Protein AF-0000000078227235 (afdb_homodimer)

pLDDT: mean 86.74, std 13.89, range [37.78, 97.75]

Solvent-accessible surface area (backbone atoms only — not comparable to full-atom values): 11323 Å² total; per-residue (Å²): 119,55,82,64,37,62,76,46,61,90,51,22,82,43,44,40,32,39,36,38,40,46,39,94,94,34,48,44,78,45,73,46,63,74,57,82,83,41,58,71,61,53,43,49,52,44,47,50,49,34,62,77,66,62,53,52,69,87,56,79,48,72,40,64,48,63,75,55,59,73,66,50,87,56,98,69,66,84,53,77,40,74,42,72,43,72,74,59,57,62,59,68,76,102,72,64,80,64,35,60,77,44,60,93,52,22,83,43,42,40,32,38,36,38,39,50,46,94,93,44,53,46,76,47,74,45,61,74,57,83,83,42,56,70,61,54,42,50,52,45,48,50,49,33,62,76,66,62,54,53,71,87,57,80,46,70,40,64,47,62,74,56,59,74,66,49,85,56,99,68,66,83,53,77,38,75,42,72,45,72,75,59,55,62,59,67,77,100

Nearest PDB structures (foldseek):
  5ei3-assembly1_A  TM=8.455E-01  e=2.260E-05  Homo sapiens
  1l8b-assembly2_B  TM=8.541E-01  e=4.588E-05  Mus musculus
  3am7-assembly1_A  TM=8.268E-01  e=4.893E-05  Homo sapiens
  6ylt-assembly3_C  TM=8.338E-01  e=6.330E-05  Mus musculus
  6ylv-assembly2_B  TM=8.164E-01  e=5.565E-05  Mus musculus

Organism: Teladorsagia circumcincta (NCBI:txid45464)

Sequence (188 aa):
MAIIGEQFEDLGEYICGAVVNVRQKGDKVSLWTRDATRDDVNTRIGLVLKAKLDIPDSEPLRYEVHKDSSVRTSSMVKPRIMIPNKEAAVTAARMAIIGEQFEDLGEYICGAVVNVRQKGDKVSLWTRDATRDDVNTRIGLVLKAKLDIPDSEPLRYEVHKDSSVRTSSMVKPRIMIPNKEAAVTAAR

Structure (mmCIF, N/CA/C/O backbone):
data_AF-0000000078227235-model_v1
#
loop_
_entity.id
_entity.type
_entity.pdbx_description
1 polymer 'Eukaryotic initiation factor 4E'
#
loop_
_atom_site.group_PDB
_atom_site.id
_atom_site.type_symbol
_atom_site.label_atom_id
_atom_site.label_alt_id
_atom_site.label_comp_id
_atom_site.label_asym_id
_atom_site.label_entity_id
_atom_site.label_seq_id
_atom_site.pdbx_PDB_ins_code
_atom_site.Cartn_x
_atom_site.Cartn_y
_atom_site.Cartn_z
_atom_site.occupancy
_atom_site.B_iso_or_equiv
_atom_site.auth_seq_id
_atom_site.auth_comp_id
_atom_site.auth_asym_id
_atom_site.auth_atom_id
_atom_site.pdbx_PDB_model_num
ATOM 1 N N . MET A 1 1 ? -6.805 -8.32 11.359 1 39.97 1 MET A N 1
ATOM 2 C CA . MET A 1 1 ? -7.371 -7.398 10.383 1 39.97 1 MET A CA 1
ATOM 3 C C . MET A 1 1 ? -6.312 -6.426 9.875 1 39.97 1 MET A C 1
ATOM 5 O O . MET A 1 1 ? -6.023 -6.379 8.68 1 39.97 1 MET A O 1
ATOM 9 N N . ALA A 1 2 ? -6.434 -4.957 10.547 1 55.53 2 ALA A N 1
ATOM 10 C CA . ALA A 1 2 ? -6.129 -3.662 9.945 1 55.53 2 ALA A CA 1
ATOM 11 C C . ALA A 1 2 ? -4.629 -3.398 9.938 1 55.53 2 ALA A C 1
ATOM 13 O O . ALA A 1 2 ? -4.055 -3.012 10.961 1 55.53 2 ALA A O 1
ATOM 14 N N . ILE A 1 3 ? -3.945 -4.082 8.984 1 65.94 3 ILE A N 1
ATOM 15 C CA . ILE A 1 3 ? -2.492 -3.961 8.93 1 65.94 3 ILE A CA 1
ATOM 16 C C . ILE A 1 3 ? -2.088 -2.5 9.102 1 65.94 3 ILE A C 1
ATOM 18 O O . ILE A 1 3 ? -1.283 -2.172 9.977 1 65.94 3 ILE A O 1
ATOM 22 N N . ILE A 1 4 ? -2.785 -1.608 8.602 1 79.94 4 ILE A N 1
ATOM 23 C CA . ILE A 1 4 ? -2.318 -0.226 8.602 1 79.94 4 ILE A CA 1
ATOM 24 C C . ILE A 1 4 ? -3.172 0.607 9.555 1 79.94 4 ILE A C 1
ATOM 26 O O . ILE A 1 4 ? -2.643 1.352 10.383 1 79.94 4 ILE A O 1
ATOM 30 N N . GLY A 1 5 ? -4.516 0.438 9.617 1 80.25 5 GLY A N 1
ATOM 31 C CA . GLY A 1 5 ? -5.418 1.274 10.398 1 80.25 5 GLY A CA 1
ATOM 32 C C . GLY A 1 5 ? -5.18 1.185 11.891 1 80.25 5 GLY A C 1
ATOM 33 O O . GLY A 1 5 ? -5.309 2.18 12.609 1 80.25 5 GLY A O 1
ATOM 34 N N . GLU A 1 6 ? -4.773 0.072 12.344 1 82.25 6 GLU A N 1
ATOM 35 C CA . GLU A 1 6 ? -4.574 -0.164 13.773 1 82.25 6 GLU A CA 1
ATOM 36 C C . GLU A 1 6 ? -3.383 0.629 14.305 1 82.25 6 GLU A C 1
ATOM 38 O O . GLU A 1 6 ? -3.312 0.935 15.492 1 82.25 6 GLU A O 1
ATOM 43 N N . GLN A 1 7 ? -2.559 0.961 13.477 1 83.75 7 GLN A N 1
ATOM 44 C CA . GLN A 1 7 ? -1.374 1.716 13.875 1 83.75 7 GLN A CA 1
ATOM 45 C C . GLN A 1 7 ? -1.722 3.174 14.164 1 83.75 7 GLN A C 1
ATOM 47 O O . GLN A 1 7 ? -0.915 3.906 14.734 1 83.75 7 GLN A O 1
ATOM 52 N N . PHE A 1 8 ? -2.934 3.617 13.883 1 91.81 8 PHE A N 1
ATOM 53 C CA . PHE A 1 8 ? -3.277 5.031 13.984 1 91.81 8 PHE A CA 1
ATOM 54 C C . PHE A 1 8 ? -4.367 5.246 15.031 1 91.81 8 PHE A C 1
ATOM 56 O O . PHE A 1 8 ? -4.984 6.312 15.078 1 91.81 8 PHE A O 1
ATOM 63 N N . GLU A 1 9 ? -4.582 4.273 15.781 1 88.06 9 GLU A N 1
ATOM 64 C CA . GLU A 1 9 ? -5.52 4.348 16.891 1 88.06 9 GLU A CA 1
ATOM 65 C C . GLU A 1 9 ? -6.871 4.895 16.438 1 88.06 9 GLU A C 1
ATOM 67 O O . GLU A 1 9 ? -7.512 4.324 15.555 1 88.06 9 GLU A O 1
ATOM 72 N N . ASP A 1 10 ? -7.301 6.094 17.016 1 92.06 10 ASP A N 1
ATOM 73 C CA . ASP A 1 10 ? -8.617 6.656 16.734 1 92.06 10 ASP A CA 1
ATOM 74 C C . ASP A 1 10 ? -8.648 7.32 15.352 1 92.06 10 ASP A C 1
ATOM 76 O O . ASP A 1 10 ? -9.711 7.668 14.844 1 92.06 10 ASP A O 1
ATOM 80 N N . LEU A 1 11 ? -7.512 7.363 14.766 1 94.69 11 LEU A N 1
ATOM 81 C CA . LEU A 1 11 ? -7.426 8.016 13.461 1 94.69 11 LEU A CA 1
ATOM 82 C C . LEU A 1 11 ? -7.582 7 12.336 1 94.69 11 LEU A C 1
ATOM 84 O O . LEU A 1 11 ? -7.68 7.375 11.164 1 94.69 11 LEU A O 1
ATOM 88 N N . GLY A 1 12 ? -7.641 5.777 12.727 1 93.12 12 GLY A N 1
ATOM 89 C CA . GLY A 1 12 ? -7.691 4.703 11.742 1 93.12 12 GLY A CA 1
ATOM 90 C C . GLY A 1 12 ? -8.898 4.793 10.828 1 93.12 12 GLY A C 1
ATOM 91 O O . GLY A 1 12 ? -8.844 4.363 9.672 1 93.12 12 GLY A O 1
ATOM 92 N N . GLU A 1 13 ? -9.953 5.371 11.312 1 92.75 13 GLU A N 1
ATOM 93 C CA . GLU A 1 13 ? -11.188 5.453 10.539 1 92.75 13 GLU A CA 1
ATOM 94 C C . GLU A 1 13 ? -11.047 6.434 9.375 1 92.75 13 GLU A C 1
ATOM 96 O O . GLU A 1 13 ? -11.852 6.406 8.438 1 92.75 13 GLU A O 1
ATOM 101 N N . TYR A 1 14 ? -10.047 7.285 9.43 1 95.88 14 TYR A N 1
ATOM 102 C CA . TYR A 1 14 ? -9.859 8.297 8.391 1 95.88 14 TYR A CA 1
ATOM 103 C C . TYR A 1 14 ? -8.898 7.805 7.32 1 95.88 14 TYR A C 1
ATOM 105 O O . TYR A 1 14 ? -8.703 8.469 6.301 1 95.88 14 TYR A O 1
ATOM 113 N N . ILE A 1 15 ? -8.352 6.664 7.516 1 95.62 15 ILE A N 1
ATOM 114 C CA . ILE A 1 15 ? -7.375 6.137 6.57 1 95.62 15 ILE A CA 1
ATOM 115 C C . ILE A 1 15 ? -8.078 5.266 5.535 1 95.62 15 ILE A C 1
ATOM 117 O O . ILE A 1 15 ? -8.867 4.383 5.887 1 95.62 15 ILE A O 1
ATOM 121 N N . CYS A 1 16 ? -7.824 5.551 4.297 1 96.06 16 CYS A N 1
ATOM 122 C CA . CYS A 1 16 ? -8.438 4.793 3.211 1 96.06 16 CYS A CA 1
ATOM 123 C C . CYS A 1 16 ? -7.484 3.729 2.682 1 96.06 16 CYS A C 1
ATOM 125 O O . CYS A 1 16 ? -7.926 2.695 2.174 1 96.06 16 CYS A O 1
ATOM 127 N N . GLY A 1 17 ? -6.156 4.062 2.709 1 95.56 17 GLY A N 1
ATOM 128 C CA . GLY A 1 17 ? -5.199 3.09 2.205 1 95.56 17 GLY A CA 1
ATOM 129 C C . GLY A 1 17 ? -3.768 3.594 2.232 1 95.56 17 GLY A C 1
ATOM 130 O O . GLY A 1 17 ? -3.502 4.695 2.713 1 95.56 17 GLY A O 1
ATOM 131 N N . ALA A 1 18 ? -2.869 2.707 1.8 1 94.31 18 ALA A N 1
ATOM 132 C CA . ALA A 1 18 ? -1.445 3.012 1.687 1 94.31 18 ALA A CA 1
ATOM 133 C C . ALA A 1 18 ? -0.825 2.301 0.488 1 94.31 18 ALA A C 1
ATOM 135 O O . ALA A 1 18 ? -1.311 1.249 0.064 1 94.31 18 ALA A O 1
ATOM 136 N N . VAL A 1 19 ? 0.108 2.902 -0.046 1 94.56 19 VAL A N 1
ATOM 137 C CA . VAL A 1 19 ? 0.897 2.311 -1.121 1 94.56 19 VAL A CA 1
ATOM 138 C C . VAL A 1 19 ? 2.381 2.365 -0.764 1 94.56 19 VAL A C 1
ATOM 140 O O . VAL A 1 19 ? 2.861 3.369 -0.234 1 94.56 19 VAL A O 1
ATOM 143 N N . VAL A 1 20 ? 3.018 1.235 -0.979 1 93.31 20 VAL A N 1
ATOM 144 C CA . VAL A 1 20 ? 4.473 1.178 -0.879 1 93.31 20 VAL A CA 1
ATOM 145 C C . VAL A 1 20 ? 5.07 0.849 -2.244 1 93.31 20 VAL A C 1
ATOM 147 O O . VAL A 1 20 ? 4.727 -0.167 -2.852 1 93.31 20 VAL A O 1
ATOM 150 N N . ASN A 1 21 ? 5.805 1.705 -2.795 1 93.12 21 ASN A N 1
ATOM 151 C CA . ASN A 1 21 ? 6.594 1.452 -3.994 1 93.12 21 ASN A CA 1
ATOM 152 C C . ASN A 1 21 ? 8.023 1.035 -3.646 1 93.12 21 ASN A C 1
ATOM 154 O O . ASN A 1 21 ? 8.766 1.8 -3.027 1 93.12 21 ASN A O 1
ATOM 158 N N . VAL A 1 22 ? 8.352 -0.157 -4.02 1 91.44 22 VAL A N 1
ATOM 159 C CA . VAL A 1 22 ? 9.664 -0.701 -3.711 1 91.44 22 VAL A CA 1
ATOM 160 C C . VAL A 1 22 ? 10.688 -0.182 -4.719 1 91.44 22 VAL A C 1
ATOM 162 O O . VAL A 1 22 ? 10.484 -0.286 -5.934 1 91.44 22 VAL A O 1
ATOM 165 N N . ARG A 1 23 ? 11.711 0.419 -4.18 1 87.38 23 ARG A N 1
ATOM 166 C CA . ARG A 1 23 ? 12.75 0.989 -5.031 1 87.38 23 ARG A CA 1
ATOM 167 C C . ARG A 1 23 ? 14.141 0.624 -4.52 1 87.38 23 ARG A C 1
ATOM 169 O O . ARG A 1 23 ? 14.305 0.284 -3.346 1 87.38 23 ARG A O 1
ATOM 176 N N . GLN A 1 24 ? 15.047 0.633 -5.414 1 81.88 24 GLN A N 1
ATOM 177 C CA . GLN A 1 24 ? 16.422 0.29 -5.082 1 81.88 24 GLN A CA 1
ATOM 178 C C . GLN A 1 24 ? 17 1.243 -4.031 1 81.88 24 GLN A C 1
ATOM 180 O O . GLN A 1 24 ? 17.641 0.81 -3.082 1 81.88 24 GLN A O 1
ATOM 185 N N . LYS A 1 25 ? 16.656 2.506 -4.109 1 82.81 25 LYS A N 1
ATOM 186 C CA . LYS A 1 25 ? 17.219 3.529 -3.236 1 82.81 25 LYS A CA 1
ATOM 187 C C . LYS A 1 25 ? 16.391 3.688 -1.964 1 82.81 25 LYS A C 1
ATOM 189 O O . LYS A 1 25 ? 16.734 4.488 -1.092 1 82.81 25 LYS A O 1
ATOM 194 N N . GLY A 1 26 ? 15.312 2.865 -1.775 1 84.31 26 GLY A N 1
ATOM 195 C CA . GLY A 1 26 ? 14.422 2.975 -0.633 1 84.31 26 GLY A CA 1
ATOM 196 C C . GLY A 1 26 ? 12.953 3.008 -1.022 1 84.31 26 GLY A C 1
ATOM 197 O O . GLY A 1 26 ? 12.594 3.596 -2.045 1 84.31 26 GLY A O 1
ATOM 198 N N . ASP A 1 27 ? 12.188 2.523 -0.172 1 86.81 27 ASP A N 1
ATOM 199 C CA . ASP A 1 27 ? 10.758 2.432 -0.455 1 86.81 27 ASP A CA 1
ATOM 200 C C . ASP A 1 27 ? 10.086 3.799 -0.342 1 86.81 27 ASP A C 1
ATOM 202 O O . ASP A 1 27 ? 10.461 4.609 0.506 1 86.81 27 ASP A O 1
ATOM 206 N N . LYS A 1 28 ? 9.234 4.07 -1.258 1 90.69 28 LYS A N 1
ATOM 207 C CA . LYS A 1 28 ? 8.328 5.207 -1.139 1 90.69 28 LYS A CA 1
ATOM 208 C C . LYS A 1 28 ? 6.992 4.781 -0.534 1 90.69 28 LYS A C 1
ATOM 210 O O . LYS A 1 28 ? 6.371 3.824 -1.001 1 90.69 28 LYS A O 1
ATOM 215 N N . VAL A 1 29 ? 6.617 5.539 0.528 1 92.31 29 VAL A N 1
ATOM 216 C CA . VAL A 1 29 ? 5.367 5.211 1.204 1 92.31 29 VAL A CA 1
ATOM 217 C C . VAL A 1 29 ? 4.375 6.359 1.048 1 92.31 29 VAL A C 1
ATOM 219 O O . VAL A 1 29 ? 4.738 7.527 1.216 1 92.31 29 VAL A O 1
ATOM 222 N N . SER A 1 30 ? 3.182 6.023 0.634 1 94 30 SER A N 1
ATOM 223 C CA . SER A 1 30 ? 2.09 6.992 0.566 1 94 30 SER A CA 1
ATOM 224 C C . SER A 1 30 ? 0.85 6.48 1.29 1 94 30 SER A C 1
ATOM 226 O O . SER A 1 30 ? 0.519 5.293 1.203 1 94 30 SER A O 1
ATOM 228 N N . LEU A 1 31 ? 0.279 7.395 2 1 95.19 31 LEU A N 1
ATOM 229 C CA . LEU A 1 31 ? -0.989 7.141 2.676 1 95.19 31 LEU A CA 1
ATOM 230 C C . LEU A 1 31 ? -2.053 8.133 2.229 1 95.19 31 LEU A C 1
ATOM 232 O O . LEU A 1 31 ? -1.767 9.32 2.057 1 95.19 31 LEU A O 1
ATOM 236 N N . TRP A 1 32 ? -3.293 7.637 1.97 1 96.62 32 TRP A N 1
ATOM 237 C CA . TRP A 1 32 ? -4.336 8.586 1.59 1 96.62 32 TRP A CA 1
ATOM 238 C C . TRP A 1 32 ? -5.512 8.516 2.559 1 96.62 32 TRP A C 1
ATOM 240 O O . TRP A 1 32 ? -5.797 7.457 3.127 1 96.62 32 TRP A O 1
ATOM 250 N N . THR A 1 33 ? -6.062 9.602 2.787 1 97.06 33 THR A N 1
ATOM 251 C CA . THR A 1 33 ? -7.094 9.766 3.807 1 97.06 33 THR A CA 1
ATOM 252 C C . THR A 1 33 ? -8.445 10.07 3.166 1 97.06 33 THR A C 1
ATOM 254 O O . THR A 1 33 ? -8.516 10.383 1.976 1 97.06 33 THR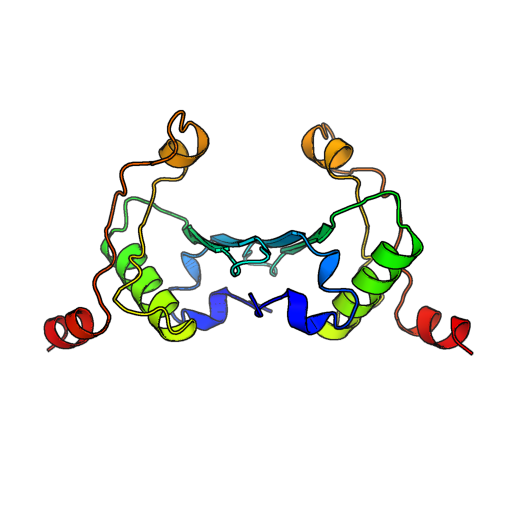 A O 1
ATOM 257 N N . ARG A 1 34 ? -9.445 10.07 3.947 1 96.12 34 ARG A N 1
ATOM 258 C CA . ARG A 1 34 ? -10.836 10.117 3.494 1 96.12 34 ARG A CA 1
ATOM 259 C C . ARG A 1 34 ? -11.234 11.539 3.127 1 96.12 34 ARG A C 1
ATOM 261 O O . ARG A 1 34 ? -12.047 11.742 2.217 1 96.12 34 ARG A O 1
ATOM 268 N N . ASP A 1 35 ? -10.695 12.531 3.861 1 97 35 ASP A N 1
ATOM 269 C CA . ASP A 1 35 ? -11.141 13.914 3.734 1 97 35 ASP A CA 1
ATOM 270 C C . ASP A 1 35 ? -9.961 14.875 3.791 1 97 35 ASP A C 1
ATOM 272 O O . ASP A 1 35 ? -9.383 15.102 4.855 1 97 35 ASP A O 1
ATOM 276 N N . ALA A 1 36 ? -9.734 15.508 2.699 1 97.12 36 ALA A N 1
ATOM 277 C CA . ALA A 1 36 ? -8.57 16.375 2.582 1 97.12 36 ALA A CA 1
ATOM 278 C C . ALA A 1 36 ? -8.773 17.672 3.363 1 97.12 36 ALA A C 1
ATOM 280 O O . ALA A 1 36 ? -7.809 18.391 3.639 1 97.12 36 ALA A O 1
ATOM 281 N N . THR A 1 37 ? -9.938 18 3.678 1 96.88 37 THR A N 1
ATOM 282 C CA . THR A 1 37 ? -10.219 19.281 4.32 1 96.88 37 THR A CA 1
ATOM 283 C C . THR A 1 37 ? -10.023 19.188 5.832 1 96.88 37 THR A C 1
ATOM 285 O O . THR A 1 37 ? -10.094 20.188 6.539 1 96.88 37 THR A O 1
ATOM 288 N N . ARG A 1 38 ? -9.805 18 6.375 1 97.5 38 ARG A N 1
ATOM 289 C CA . ARG A 1 38 ? -9.578 17.812 7.805 1 97.5 38 ARG A CA 1
ATOM 290 C C . ARG A 1 38 ? -8.109 17.984 8.156 1 97.5 38 ARG A C 1
ATOM 292 O O . ARG A 1 38 ? -7.441 17.016 8.531 1 97.5 38 ARG A O 1
ATOM 299 N N . ASP A 1 39 ? -7.629 19.203 8.25 1 97.31 39 ASP A N 1
ATOM 300 C CA . ASP A 1 39 ? -6.215 19.5 8.438 1 97.31 39 ASP A CA 1
ATOM 301 C C . ASP A 1 39 ? -5.703 18.953 9.766 1 97.31 39 ASP A C 1
ATOM 303 O O . ASP A 1 39 ? -4.57 18.469 9.852 1 97.31 39 ASP A O 1
ATOM 307 N N . ASP A 1 40 ? -6.492 19.078 10.766 1 96.75 40 ASP A N 1
ATOM 308 C CA . ASP A 1 40 ? -6.086 18.594 12.078 1 96.75 40 ASP A CA 1
ATOM 309 C C . ASP A 1 40 ? -5.848 17.078 12.055 1 96.75 40 ASP A C 1
ATOM 311 O O . ASP A 1 40 ? -4.816 16.609 12.539 1 96.75 40 ASP A O 1
ATOM 315 N N . VAL A 1 41 ? -6.82 16.328 11.422 1 97.38 41 VAL A N 1
ATOM 316 C CA . VAL A 1 41 ? -6.75 14.875 11.336 1 97.38 41 VAL A CA 1
ATOM 317 C C . VAL A 1 41 ? -5.562 14.469 10.469 1 97.38 41 VAL A C 1
ATOM 319 O O . VAL A 1 41 ? -4.75 13.633 10.875 1 97.38 41 VAL A O 1
ATOM 322 N N . ASN A 1 42 ? -5.41 15.109 9.359 1 97.75 42 ASN A N 1
ATOM 323 C CA . ASN A 1 42 ? -4.363 14.75 8.406 1 97.75 42 ASN A CA 1
ATOM 324 C C . ASN A 1 42 ? -2.975 15.062 8.969 1 97.75 42 ASN A C 1
ATOM 326 O O . ASN A 1 42 ? -2.025 14.312 8.734 1 97.75 42 ASN A O 1
ATOM 330 N N . THR A 1 43 ? -2.844 16.141 9.688 1 97 43 THR A N 1
ATOM 331 C CA . THR A 1 43 ? -1.573 16.484 10.32 1 97 43 THR A CA 1
ATOM 332 C C . THR A 1 43 ? -1.191 15.422 11.359 1 97 43 THR A C 1
ATOM 334 O O . THR A 1 43 ? -0.05 14.961 11.383 1 97 43 THR A O 1
ATOM 337 N N . ARG A 1 44 ? -2.145 15.023 12.156 1 96.12 44 ARG A N 1
ATOM 338 C CA . ARG A 1 44 ? -1.878 14.031 13.195 1 96.12 44 ARG A CA 1
ATOM 339 C C . ARG A 1 44 ? -1.51 12.688 12.578 1 96.12 44 ARG A C 1
ATOM 341 O O . ARG A 1 44 ? -0.594 12.008 13.055 1 96.12 44 ARG A O 1
ATOM 348 N N . ILE A 1 45 ? -2.201 12.297 11.562 1 96.19 45 ILE A N 1
ATOM 349 C CA . ILE A 1 45 ? -1.891 11.055 10.867 1 96.19 45 ILE A CA 1
ATOM 350 C C . ILE A 1 45 ? -0.461 11.109 10.328 1 96.19 45 ILE A C 1
ATOM 352 O O . ILE A 1 45 ? 0.29 10.133 10.453 1 96.19 45 ILE A O 1
ATOM 356 N N . GLY A 1 46 ? -0.112 12.242 9.766 1 95.62 46 GLY A N 1
ATOM 357 C CA . GLY A 1 46 ? 1.249 12.422 9.281 1 95.62 46 GLY A CA 1
ATOM 358 C C . GLY A 1 46 ? 2.291 12.281 10.375 1 95.62 46 GLY A C 1
ATOM 359 O O . GLY A 1 46 ? 3.35 11.688 10.156 1 95.62 46 GLY A O 1
ATOM 360 N N . LEU A 1 47 ? 2.002 12.836 11.492 1 93.88 47 LEU A N 1
ATOM 361 C CA . LEU A 1 47 ? 2.928 12.766 12.617 1 93.88 47 LEU A CA 1
ATOM 362 C C . LEU A 1 47 ? 3.09 11.328 13.102 1 93.88 47 LEU A C 1
ATOM 364 O O . LEU A 1 47 ? 4.199 10.898 13.422 1 93.88 47 LEU A O 1
ATOM 368 N N . VAL A 1 48 ? 1.971 10.609 13.18 1 93.31 48 VAL A N 1
ATOM 369 C CA . VAL A 1 48 ? 2.029 9.203 13.57 1 93.31 48 VAL A CA 1
ATOM 370 C C . VAL A 1 48 ? 2.865 8.43 12.555 1 93.31 48 VAL A C 1
ATOM 372 O O . VAL A 1 48 ? 3.693 7.594 12.938 1 93.31 48 VAL A O 1
ATOM 375 N N . LEU A 1 49 ? 2.637 8.727 11.32 1 92.81 49 LEU A N 1
ATOM 376 C CA . LEU A 1 49 ? 3.373 8.055 10.25 1 92.81 49 LEU A CA 1
ATOM 377 C C . LEU A 1 49 ? 4.871 8.312 10.383 1 92.81 49 LEU A C 1
ATOM 379 O O . LEU A 1 49 ? 5.676 7.379 10.305 1 92.81 49 LEU A O 1
ATOM 383 N N . LYS A 1 50 ? 5.203 9.5 10.602 1 91.62 50 LYS A N 1
ATOM 384 C CA . LYS A 1 50 ? 6.605 9.859 10.781 1 91.62 50 LYS A CA 1
ATOM 385 C C . LYS A 1 50 ? 7.223 9.094 11.945 1 91.62 50 LYS A C 1
ATOM 387 O O . LYS A 1 50 ? 8.344 8.586 11.844 1 91.62 50 LYS A O 1
ATOM 392 N N . ALA A 1 51 ? 6.516 9.031 12.977 1 89.94 51 ALA A N 1
ATOM 393 C CA . ALA A 1 51 ? 7.008 8.367 14.18 1 89.94 51 ALA A CA 1
ATOM 394 C C . ALA A 1 51 ? 7.172 6.867 13.945 1 89.94 51 ALA A C 1
ATOM 396 O O . ALA A 1 51 ? 8.188 6.281 14.32 1 89.94 51 ALA A O 1
ATOM 397 N N . LYS A 1 52 ? 6.199 6.277 13.32 1 87.56 52 LYS A N 1
ATOM 398 C CA . LYS A 1 52 ? 6.191 4.828 13.141 1 87.56 52 LYS A CA 1
ATOM 399 C C . LYS A 1 52 ? 7.277 4.391 12.164 1 87.56 52 LYS A C 1
ATOM 401 O O . LYS A 1 52 ? 7.859 3.314 12.312 1 87.56 52 LYS A O 1
ATOM 406 N N . LEU A 1 53 ? 7.527 5.219 11.203 1 87.94 53 LEU A N 1
ATOM 407 C CA . LEU A 1 53 ? 8.484 4.832 10.172 1 87.94 53 LEU A CA 1
ATOM 408 C C . LEU A 1 53 ? 9.852 5.453 10.438 1 87.94 53 LEU A C 1
ATOM 410 O O . LEU A 1 53 ? 10.789 5.27 9.656 1 87.94 53 LEU A O 1
ATOM 414 N N . ASP A 1 54 ? 9.9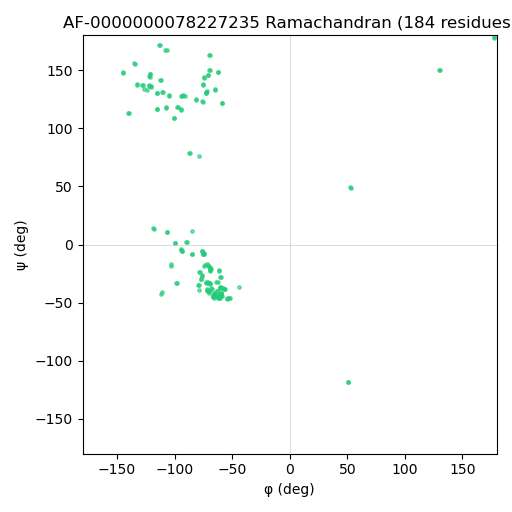06 6.141 11.492 1 88.81 54 ASP A N 1
ATOM 415 C CA . ASP A 1 54 ? 11.148 6.781 11.906 1 88.81 54 ASP A CA 1
ATOM 416 C C . ASP A 1 54 ? 11.734 7.629 10.781 1 88.81 54 ASP A C 1
ATOM 418 O O . ASP A 1 54 ? 12.914 7.5 10.445 1 88.81 54 ASP A O 1
ATOM 422 N N . ILE A 1 55 ? 10.891 8.383 10.258 1 87.31 55 ILE A N 1
ATOM 423 C CA . ILE A 1 55 ? 11.312 9.289 9.195 1 87.31 55 ILE A CA 1
ATOM 424 C C . ILE A 1 55 ? 12.078 10.461 9.789 1 87.31 55 ILE A C 1
ATOM 426 O O . ILE A 1 55 ? 11.555 11.188 10.641 1 87.31 55 ILE A O 1
ATOM 430 N N . PRO A 1 56 ? 13.25 10.578 9.305 1 88.38 56 PRO A N 1
ATOM 431 C CA . PRO A 1 56 ? 14.039 11.688 9.844 1 88.38 56 PRO A CA 1
ATOM 432 C C . PRO A 1 56 ? 13.406 13.055 9.562 1 88.38 56 PRO A C 1
ATOM 434 O O . PRO A 1 56 ? 12.734 13.227 8.539 1 88.38 56 PRO A O 1
ATOM 437 N N . ASP A 1 57 ? 13.633 13.992 10.484 1 86.75 57 ASP A N 1
ATOM 438 C CA . ASP A 1 57 ? 13.078 15.336 10.344 1 86.75 57 ASP A CA 1
ATOM 439 C C . ASP A 1 57 ? 13.602 16.016 9.078 1 86.75 57 ASP A C 1
ATOM 441 O O . ASP A 1 57 ? 12.992 16.969 8.586 1 86.75 57 ASP A O 1
ATOM 445 N N . SER A 1 58 ? 14.703 15.594 8.57 1 89.12 58 SER A N 1
ATOM 446 C CA . SER A 1 58 ? 15.273 16.156 7.355 1 89.12 58 SER A CA 1
ATOM 447 C C . SER A 1 58 ? 14.445 15.789 6.129 1 89.12 58 SER A C 1
ATOM 449 O O . SER A 1 58 ? 14.562 16.422 5.082 1 89.12 58 SER A O 1
ATOM 451 N N . GLU A 1 59 ? 13.648 14.766 6.266 1 87.81 59 GLU A N 1
ATOM 452 C CA . GLU A 1 59 ? 12.766 14.359 5.18 1 87.81 59 GLU A CA 1
ATOM 453 C C . GLU A 1 59 ? 11.344 14.852 5.406 1 87.81 59 GLU A C 1
ATOM 455 O O . GLU A 1 59 ? 10.656 14.383 6.324 1 87.81 59 GLU A O 1
ATOM 460 N N . PRO A 1 60 ? 10.984 15.797 4.621 1 89.81 60 PRO A N 1
ATOM 461 C CA . PRO A 1 60 ? 9.633 16.328 4.824 1 89.81 60 PRO A CA 1
ATOM 462 C C . PRO A 1 60 ? 8.547 15.344 4.387 1 89.81 60 PRO A C 1
ATOM 464 O O . PRO A 1 60 ? 8.75 14.57 3.447 1 89.81 60 PRO A O 1
ATOM 467 N N . LEU A 1 61 ? 7.531 15.453 5.152 1 94.5 61 LEU A N 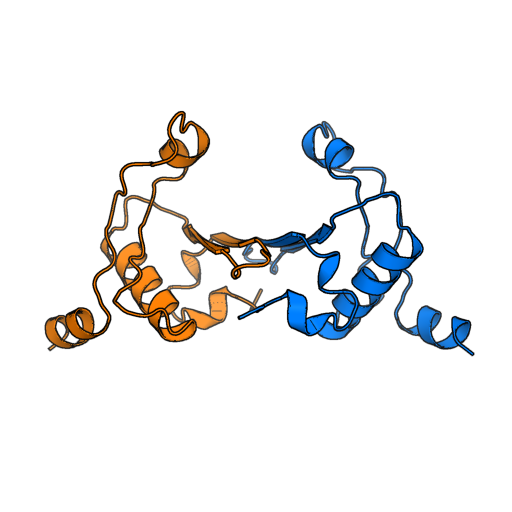1
ATOM 468 C CA . LEU A 1 61 ? 6.297 14.766 4.773 1 94.5 61 LEU A CA 1
ATOM 469 C C . LEU A 1 61 ? 5.227 15.773 4.359 1 94.5 61 LEU A C 1
ATOM 471 O O . LEU A 1 61 ? 5.012 16.781 5.043 1 94.5 61 LEU A O 1
ATOM 475 N N . ARG A 1 62 ? 4.664 15.445 3.232 1 95.31 62 ARG A N 1
ATOM 476 C CA . ARG A 1 62 ? 3.689 16.359 2.662 1 95.31 62 ARG A CA 1
ATOM 477 C C . ARG A 1 62 ? 2.336 15.688 2.48 1 95.31 62 ARG A C 1
ATOM 479 O O . ARG A 1 62 ? 2.27 14.484 2.227 1 95.31 62 ARG A O 1
ATOM 486 N N . TYR A 1 63 ? 1.338 16.516 2.648 1 96.88 63 TYR A N 1
ATOM 487 C CA . TYR A 1 63 ? -0.023 16.094 2.35 1 96.88 63 TYR A CA 1
ATOM 488 C C . TYR A 1 63 ? -0.542 16.75 1.083 1 96.88 63 TYR A C 1
ATOM 490 O O . TYR A 1 63 ? -0.584 17.984 0.995 1 96.88 63 TYR A O 1
ATOM 498 N N . GLU A 1 64 ? -0.84 15.867 0.13 1 96.88 64 GLU A N 1
ATOM 499 C CA . GLU A 1 64 ? -1.358 16.344 -1.149 1 96.88 64 GLU A CA 1
ATOM 500 C C . GLU A 1 64 ? -2.809 15.914 -1.351 1 96.88 64 GLU A C 1
ATOM 502 O O . GLU A 1 64 ? -3.195 14.812 -0.961 1 96.88 64 GLU A O 1
ATOM 507 N N . VAL A 1 65 ? -3.586 16.875 -1.95 1 95.56 65 VAL A N 1
ATOM 508 C CA . VAL A 1 65 ? -4.953 16.516 -2.314 1 95.56 65 VAL A CA 1
ATOM 509 C C . VAL A 1 65 ? -4.934 15.578 -3.52 1 95.56 65 VAL A C 1
ATOM 511 O O . VAL A 1 65 ? -4.27 15.852 -4.52 1 95.56 65 VAL A O 1
ATOM 514 N N . HIS A 1 66 ? -5.676 14.5 -3.357 1 92.12 66 HIS A N 1
ATOM 515 C CA . HIS A 1 66 ? -5.641 13.445 -4.367 1 92.12 66 HIS A CA 1
ATOM 516 C C . HIS A 1 66 ? -5.945 14 -5.754 1 92.12 66 HIS A C 1
ATOM 518 O O . HIS A 1 66 ? -5.254 13.664 -6.723 1 92.12 66 HIS A O 1
ATOM 524 N N . LYS A 1 67 ? -6.945 14.789 -5.836 1 91.06 67 LYS A N 1
ATOM 525 C CA . LYS A 1 67 ? -7.328 15.359 -7.125 1 91.06 67 LYS A CA 1
ATOM 526 C C . LYS A 1 67 ? -6.164 16.125 -7.75 1 91.06 67 LYS A C 1
ATOM 528 O O . LYS A 1 67 ? -5.965 16.078 -8.969 1 91.06 67 LYS A O 1
ATOM 533 N N . ASP A 1 68 ? -5.43 16.797 -6.973 1 91.25 68 ASP A N 1
ATOM 534 C CA . ASP A 1 68 ? -4.293 17.578 -7.461 1 91.25 68 ASP A CA 1
ATOM 535 C C . ASP A 1 68 ? -3.148 16.656 -7.895 1 91.25 68 ASP A C 1
ATOM 537 O O . ASP A 1 68 ? -2.494 16.906 -8.906 1 91.25 68 ASP A O 1
ATOM 541 N N . SER A 1 69 ? -2.932 15.57 -7.129 1 90.25 69 SER A N 1
ATOM 542 C CA . SER A 1 69 ? -1.829 14.648 -7.395 1 90.25 69 SER A CA 1
ATOM 543 C C . SER A 1 69 ? -2.1 13.805 -8.633 1 90.25 69 SER A C 1
ATOM 545 O O . SER A 1 69 ? -1.179 13.492 -9.391 1 90.25 69 SER A O 1
ATOM 547 N N . SER A 1 70 ? -3.332 13.523 -8.828 1 87.94 70 SER A N 1
ATOM 548 C CA . SER A 1 70 ? -3.68 12.625 -9.922 1 87.94 70 SER A CA 1
ATOM 549 C C . SER A 1 70 ? -3.641 13.344 -11.266 1 87.94 70 SER A C 1
ATOM 551 O O . SER A 1 70 ? -3.52 12.703 -12.32 1 87.94 70 SER A O 1
ATOM 553 N N . VAL A 1 71 ? -3.787 14.602 -11.32 1 88.06 71 VAL A N 1
ATOM 554 C CA . VAL A 1 71 ? -3.84 15.344 -12.57 1 88.06 71 VAL A CA 1
ATOM 555 C C . VAL A 1 71 ? -2.541 16.125 -12.766 1 88.06 71 VAL A C 1
ATOM 557 O O . VAL A 1 71 ? -2.443 16.969 -13.656 1 88.06 71 VAL A O 1
ATOM 560 N N . ARG A 1 72 ? -1.674 15.758 -11.906 1 84.19 72 ARG A N 1
ATOM 561 C CA . ARG A 1 72 ? -0.454 16.562 -11.898 1 84.19 72 ARG A CA 1
ATOM 562 C C . ARG A 1 72 ? 0.311 16.406 -13.211 1 84.19 72 ARG A C 1
ATOM 564 O O . ARG A 1 72 ? 0.349 15.312 -13.789 1 84.19 72 ARG A O 1
ATOM 571 N N . THR A 1 73 ? 0.696 17.516 -13.695 1 84.88 73 THR A N 1
ATOM 572 C CA . THR A 1 73 ? 1.47 17.578 -14.93 1 84.88 73 THR A CA 1
ATOM 573 C C . THR A 1 73 ? 2.943 17.828 -14.633 1 84.88 73 THR A C 1
ATOM 575 O O . THR A 1 73 ? 3.797 17.656 -15.508 1 84.88 73 THR A O 1
ATOM 578 N N . SER A 1 74 ? 3.215 18.312 -13.453 1 84.5 74 SER A N 1
ATOM 579 C CA . SER A 1 74 ? 4.586 18.547 -13.016 1 84.5 74 SER A CA 1
ATOM 580 C C . SER A 1 74 ? 5.027 17.5 -11.992 1 84.5 74 SER A C 1
ATOM 582 O O . SER A 1 74 ? 4.203 16.734 -11.484 1 84.5 74 SER A O 1
ATOM 584 N N . SER A 1 75 ? 6.312 17.5 -11.758 1 83.88 75 SER A N 1
ATOM 585 C CA . SER A 1 75 ? 6.879 16.516 -10.844 1 83.88 75 SER A CA 1
ATOM 586 C C . SER A 1 75 ? 6.441 16.781 -9.406 1 83.88 75 SER A C 1
ATOM 588 O O . SER A 1 75 ? 6.379 15.859 -8.594 1 83.88 75 SER A O 1
ATOM 590 N N . MET A 1 76 ? 6.051 18.094 -9.289 1 84.69 76 MET A N 1
ATOM 591 C CA . MET A 1 76 ? 5.715 18.438 -7.91 1 84.69 76 MET A CA 1
ATOM 592 C C . MET A 1 76 ? 4.27 18.922 -7.809 1 84.69 76 MET A C 1
ATOM 594 O O . MET A 1 76 ? 3.793 19.656 -8.672 1 84.69 76 MET A O 1
ATOM 598 N N . VAL A 1 77 ? 3.592 18.469 -6.844 1 90.62 77 VAL A N 1
ATOM 599 C CA . VAL A 1 77 ? 2.264 18.938 -6.473 1 90.62 77 VAL A CA 1
ATOM 600 C C . VAL A 1 77 ? 2.357 19.812 -5.219 1 90.62 77 VAL A C 1
ATOM 602 O O . VAL A 1 77 ? 3.066 19.469 -4.27 1 90.62 77 VAL A O 1
ATOM 605 N N . LYS A 1 78 ? 1.767 21.062 -5.281 1 92 78 LYS A N 1
ATOM 606 C CA . LYS A 1 78 ? 1.741 21.891 -4.082 1 92 78 LYS A CA 1
ATOM 607 C C . LYS A 1 78 ? 1.023 21.188 -2.938 1 92 78 LYS A C 1
ATOM 609 O O . LYS A 1 78 ? -0.162 20.859 -3.047 1 92 78 LYS A O 1
ATOM 614 N N . PRO A 1 79 ? 1.724 21 -1.834 1 95.25 79 PRO A N 1
ATOM 615 C CA . PRO A 1 79 ? 1.077 20.297 -0.725 1 95.25 79 PRO A CA 1
ATOM 616 C C . PRO A 1 79 ? 0.049 21.156 0.003 1 95.25 79 PRO A C 1
ATOM 618 O O . PRO A 1 79 ? 0.242 22.375 0.14 1 95.25 79 PRO A O 1
ATOM 621 N N . ARG A 1 80 ? -0.977 20.578 0.415 1 96.75 80 ARG A N 1
ATOM 622 C CA . ARG A 1 80 ? -1.955 21.25 1.257 1 96.75 80 ARG A CA 1
ATOM 623 C C . ARG A 1 80 ? -1.402 21.5 2.658 1 96.75 80 ARG A C 1
ATOM 625 O O . ARG A 1 80 ? -1.649 22.547 3.26 1 96.75 80 ARG A O 1
ATOM 632 N N . ILE A 1 81 ? -0.681 20.5 3.152 1 96.75 81 ILE A N 1
ATOM 633 C CA . ILE A 1 81 ? -0.073 20.578 4.477 1 96.75 81 ILE A CA 1
ATOM 634 C C . ILE A 1 81 ? 1.388 20.141 4.398 1 96.75 81 ILE A C 1
ATOM 636 O O . ILE A 1 81 ? 1.717 19.172 3.713 1 96.75 81 ILE A O 1
ATOM 640 N N . MET A 1 82 ? 2.186 20.859 5.059 1 95.94 82 MET A N 1
ATOM 641 C CA . MET A 1 82 ? 3.514 20.359 5.414 1 95.94 82 MET A CA 1
ATOM 642 C C . MET A 1 82 ? 3.525 19.812 6.836 1 95.94 82 MET A C 1
ATOM 644 O O . MET A 1 82 ? 3.279 20.547 7.793 1 95.94 82 MET A O 1
ATOM 648 N N . ILE A 1 83 ? 3.814 18.562 6.941 1 96.06 83 ILE A N 1
ATOM 649 C CA . ILE A 1 83 ? 3.793 17.953 8.266 1 96.06 83 ILE A CA 1
ATOM 650 C C . ILE A 1 83 ? 4.988 18.438 9.078 1 96.06 83 ILE A C 1
ATOM 652 O O . ILE A 1 83 ? 6.129 18.359 8.617 1 96.06 83 ILE A O 1
ATOM 656 N N . PRO A 1 84 ? 4.684 18.844 10.281 1 91.88 84 PRO A N 1
ATOM 657 C CA . PRO A 1 84 ? 5.781 19.391 11.086 1 91.88 84 PRO A CA 1
ATOM 658 C C . PRO A 1 84 ? 6.785 18.312 11.516 1 91.88 84 PRO A C 1
ATOM 660 O O . PRO A 1 84 ? 6.492 17.125 11.43 1 91.88 84 PRO A O 1
ATOM 663 N N . ASN A 1 85 ? 7.922 18.75 11.922 1 84.75 85 ASN A N 1
ATOM 664 C CA . ASN A 1 85 ? 8.93 17.844 12.453 1 84.75 85 ASN A CA 1
ATOM 665 C C . ASN A 1 85 ? 8.516 17.281 13.812 1 84.75 85 ASN A C 1
ATOM 667 O O . ASN A 1 85 ? 7.684 17.875 14.5 1 84.75 85 ASN A O 1
ATOM 671 N N . LYS A 1 86 ? 8.906 16.125 14.172 1 73.81 86 LYS A N 1
ATOM 672 C CA . LYS A 1 86 ? 8.562 15.414 15.398 1 73.81 86 LYS A CA 1
ATOM 673 C C . LYS A 1 86 ? 8.836 16.281 16.625 1 73.81 86 LYS A C 1
ATOM 675 O O . LYS A 1 86 ? 8.078 16.234 17.594 1 73.81 86 LYS A O 1
ATOM 680 N N . GLU A 1 87 ? 9.883 16.875 16.688 1 62.88 87 GLU A N 1
ATOM 681 C CA . GLU A 1 87 ? 10.227 17.719 17.812 1 62.88 87 GLU A CA 1
ATOM 682 C C . GLU A 1 87 ? 9.227 18.859 17.984 1 62.88 87 GLU A C 1
ATOM 684 O O . GLU A 1 87 ? 8.867 19.234 19.094 1 62.88 87 GLU A O 1
ATOM 689 N N . ALA A 1 88 ? 8.789 19.344 16.891 1 55.78 88 ALA A N 1
ATOM 690 C CA . ALA A 1 88 ? 7.871 20.469 16.969 1 55.78 88 ALA A CA 1
ATOM 691 C C . ALA A 1 88 ? 6.508 20.031 17.5 1 55.78 88 ALA A C 1
ATOM 693 O O . ALA A 1 88 ? 5.801 20.828 18.125 1 55.78 88 ALA A O 1
ATOM 694 N N . ALA A 1 89 ? 6.012 18.922 17.297 1 55 89 ALA A N 1
ATOM 695 C CA . ALA A 1 89 ? 4.676 18.484 17.688 1 55 89 ALA A CA 1
ATOM 696 C C . ALA A 1 89 ? 4.574 18.328 19.203 1 55 89 ALA A C 1
ATOM 698 O O . ALA A 1 89 ? 3.512 18.547 19.797 1 55 89 ALA A O 1
ATOM 699 N N . VAL A 1 90 ? 5.547 17.797 19.844 1 50.34 90 VAL A N 1
ATOM 700 C CA . VAL A 1 90 ? 5.527 17.656 21.297 1 50.34 90 VAL A CA 1
ATOM 701 C C . VAL A 1 90 ? 5.336 19.016 21.953 1 50.34 90 VAL A C 1
ATOM 703 O O . VAL A 1 90 ? 4.652 19.125 22.969 1 50.34 90 VAL A O 1
ATOM 706 N N . THR A 1 91 ? 5.867 19.938 21.484 1 46.75 91 THR A N 1
ATOM 707 C CA . THR A 1 91 ? 5.859 21.219 22.188 1 46.75 91 THR A CA 1
ATOM 708 C C . THR A 1 91 ? 4.5 21.891 22.047 1 46.75 91 THR A C 1
ATOM 710 O O . THR A 1 91 ? 4.055 22.594 22.969 1 46.75 91 THR A O 1
ATOM 713 N N . ALA A 1 92 ? 3.717 21.641 21 1 48.72 92 ALA A N 1
ATOM 714 C CA . ALA A 1 92 ? 2.441 22.344 20.906 1 48.72 92 ALA A CA 1
ATOM 715 C C . ALA A 1 92 ? 1.412 21.734 21.859 1 48.72 92 ALA A C 1
ATOM 717 O O . ALA A 1 92 ? 0.387 22.344 22.156 1 48.72 92 ALA A O 1
ATOM 718 N N . ALA A 1 93 ? 1.493 20.5 22.141 1 47.41 93 ALA A N 1
ATOM 719 C CA . ALA A 1 93 ? 0.526 19.891 23.047 1 47.41 93 ALA A CA 1
ATOM 720 C C . ALA A 1 93 ? 0.807 20.297 24.5 1 47.41 93 ALA A C 1
ATOM 722 O O . ALA A 1 93 ? 0.022 19.984 25.391 1 47.41 93 ALA A O 1
ATOM 723 N N . ARG A 1 94 ? 1.786 20.906 24.781 1 37.78 94 ARG A N 1
ATOM 724 C CA . ARG A 1 94 ? 1.921 21.359 26.156 1 37.78 94 ARG A CA 1
ATOM 725 C C . ARG A 1 94 ? 1.184 22.672 26.375 1 37.78 94 ARG A C 1
ATOM 727 O O . ARG A 1 94 ? 1.15 23.531 25.484 1 37.78 94 ARG A O 1
ATOM 734 N N . MET B 1 1 ? 14.117 0.533 2.396 1 43.06 1 MET B N 1
ATOM 735 C CA . MET B 1 1 ? 13.508 -0.225 1.309 1 43.06 1 MET B CA 1
ATOM 736 C C . MET B 1 1 ? 12.492 -1.229 1.847 1 43.06 1 MET B C 1
ATOM 738 O O . MET B 1 1 ? 11.805 -1.895 1.074 1 43.06 1 MET B O 1
ATOM 742 N N . ALA B 1 2 ? 12.812 -1.665 3.217 1 58 2 ALA B N 1
ATOM 743 C CA . ALA B 1 2 ? 12.781 -2.994 3.822 1 58 2 ALA B CA 1
ATOM 744 C C . ALA B 1 2 ? 11.375 -3.338 4.316 1 58 2 ALA B C 1
ATOM 746 O O . ALA B 1 2 ? 11.18 -4.359 4.98 1 58 2 ALA B O 1
ATOM 747 N N . ILE B 1 3 ? 10.359 -2.477 3.889 1 69.62 3 ILE B N 1
ATOM 748 C CA . ILE B 1 3 ? 9.156 -2.834 4.629 1 69.62 3 ILE B CA 1
ATOM 749 C C . ILE B 1 3 ? 8.516 -4.07 4.008 1 69.62 3 ILE B C 1
ATOM 751 O O . ILE B 1 3 ? 8.289 -5.074 4.691 1 69.62 3 ILE B O 1
ATOM 755 N N . ILE B 1 4 ? 8.516 -4.18 2.707 1 80.31 4 ILE B N 1
ATOM 756 C CA . ILE B 1 4 ? 7.773 -5.27 2.08 1 80.31 4 ILE B CA 1
ATOM 757 C C . ILE B 1 4 ? 8.75 -6.254 1.44 1 80.31 4 ILE B C 1
ATOM 759 O O . ILE B 1 4 ? 8.633 -7.465 1.631 1 80.31 4 ILE B O 1
ATOM 763 N N . GLY B 1 5 ? 9.812 -5.805 0.75 1 80.25 5 GLY B N 1
ATOM 764 C CA . GLY B 1 5 ? 10.719 -6.656 -0.007 1 80.25 5 GLY B CA 1
ATOM 765 C C . GLY B 1 5 ? 11.461 -7.652 0.857 1 80.25 5 GLY B C 1
ATOM 766 O O . GLY B 1 5 ? 11.703 -8.789 0.437 1 80.25 5 GLY B O 1
ATOM 767 N N . GLU B 1 6 ? 11.742 -7.281 2.061 1 82.06 6 GLU B N 1
ATOM 768 C CA . GLU B 1 6 ? 12.516 -8.125 2.965 1 82.06 6 GLU B CA 1
ATOM 769 C C . GLU B 1 6 ? 11.719 -9.359 3.385 1 82.06 6 GLU B C 1
ATOM 771 O O . GLU B 1 6 ? 12.297 -10.383 3.744 1 82.06 6 GLU B O 1
ATOM 776 N N . GLN B 1 7 ? 10.508 -9.273 3.293 1 83.62 7 GLN B N 1
ATOM 777 C CA . GLN B 1 7 ? 9.648 -10.383 3.674 1 83.62 7 GLN B CA 1
ATOM 778 C C . GLN B 1 7 ? 9.68 -11.492 2.623 1 83.62 7 GLN B C 1
ATOM 780 O O . GLN B 1 7 ? 9.219 -12.609 2.873 1 83.62 7 GLN B O 1
ATOM 785 N N . PHE B 1 8 ? 10.305 -11.266 1.489 1 91.62 8 PHE B N 1
ATOM 786 C CA . PHE B 1 8 ? 10.234 -12.219 0.387 1 91.62 8 PHE B CA 1
ATOM 787 C C . PHE B 1 8 ? 11.617 -12.75 0.041 1 91.62 8 PHE B C 1
ATOM 789 O O . PHE B 1 8 ? 11.805 -13.359 -1.017 1 91.62 8 PHE B O 1
ATOM 796 N N . GLU B 1 9 ? 12.492 -12.516 0.889 1 87.94 9 GLU B N 1
ATOM 797 C CA . GLU B 1 9 ? 13.852 -13.047 0.76 1 87.94 9 GLU B CA 1
ATOM 798 C C . GLU B 1 9 ? 14.43 -12.75 -0.619 1 87.94 9 GLU B C 1
ATOM 800 O O . GLU B 1 9 ? 14.531 -11.586 -1.016 1 87.94 9 GLU B O 1
ATOM 805 N N . ASP B 1 10 ? 14.773 -13.859 -1.431 1 92 10 ASP B N 1
ATOM 806 C CA . ASP B 1 10 ? 15.43 -13.695 -2.727 1 92 10 ASP B CA 1
ATOM 807 C C . ASP B 1 10 ? 14.43 -13.234 -3.789 1 92 10 ASP B C 1
ATOM 809 O O . ASP B 1 10 ? 14.828 -12.844 -4.891 1 92 10 ASP B O 1
ATOM 813 N N . LEU B 1 11 ? 13.211 -13.188 -3.391 1 94.62 11 LEU B N 1
ATOM 814 C CA . LEU B 1 11 ? 12.18 -12.797 -4.348 1 94.62 11 LEU B CA 1
ATOM 815 C C . LEU B 1 11 ? 11.898 -11.305 -4.27 1 94.62 11 LEU B C 1
ATOM 817 O O . LEU B 1 11 ? 11.164 -10.758 -5.094 1 94.62 11 LEU B O 1
ATOM 821 N N . GLY B 1 12 ? 12.516 -10.695 -3.312 1 93 12 GLY B N 1
ATOM 822 C CA . GLY B 1 12 ? 12.258 -9.281 -3.064 1 93 12 GLY B CA 1
ATOM 823 C C . GLY B 1 12 ? 12.578 -8.398 -4.254 1 93 12 GLY B C 1
ATOM 824 O O . GLY B 1 12 ? 11.961 -7.352 -4.445 1 93 12 GLY B O 1
ATOM 825 N N . GLU B 1 13 ? 13.492 -8.82 -5.07 1 92.62 13 GLU B N 1
ATOM 826 C CA . GLU B 1 13 ? 13.922 -8.016 -6.211 1 92.62 13 GLU B CA 1
ATOM 827 C C . GLU B 1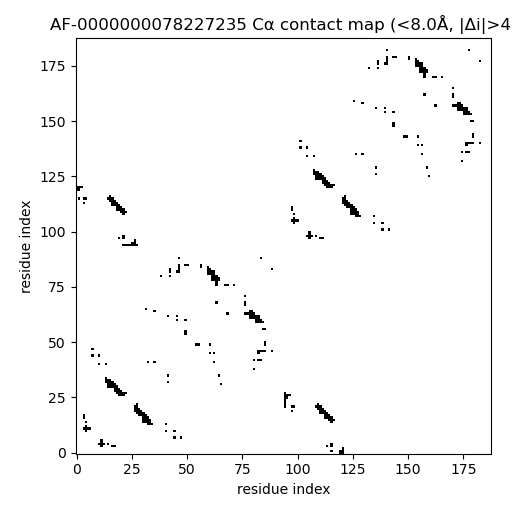 13 ? 12.844 -7.965 -7.289 1 92.62 13 GLU B C 1
ATOM 829 O O . GLU B 1 13 ? 12.883 -7.098 -8.164 1 92.62 13 GLU B O 1
ATOM 834 N N . TYR B 1 14 ? 11.891 -8.867 -7.223 1 95.88 14 TYR B N 1
ATOM 835 C CA . TYR B 1 14 ? 10.844 -8.93 -8.242 1 95.88 14 TYR B CA 1
ATOM 836 C C . TYR B 1 14 ? 9.609 -8.148 -7.805 1 95.88 14 TYR B C 1
ATOM 838 O O . TYR B 1 14 ? 8.664 -7.98 -8.578 1 95.88 14 TYR B O 1
ATOM 846 N N . ILE B 1 15 ? 9.625 -7.656 -6.629 1 95.56 15 ILE B N 1
ATOM 847 C CA . ILE B 1 15 ? 8.469 -6.934 -6.105 1 95.56 15 ILE B CA 1
ATOM 848 C C . ILE B 1 15 ? 8.609 -5.445 -6.414 1 95.56 15 ILE B C 1
ATOM 850 O O . ILE B 1 15 ? 9.648 -4.844 -6.137 1 95.56 15 ILE B O 1
ATOM 854 N N . CYS B 1 16 ? 7.59 -4.895 -7 1 95.88 16 CYS B N 1
ATOM 855 C CA . CYS B 1 16 ? 7.602 -3.48 -7.348 1 95.88 16 CYS B CA 1
ATOM 856 C C . CYS B 1 16 ? 6.863 -2.654 -6.301 1 95.88 16 CYS B C 1
ATOM 858 O O . CYS B 1 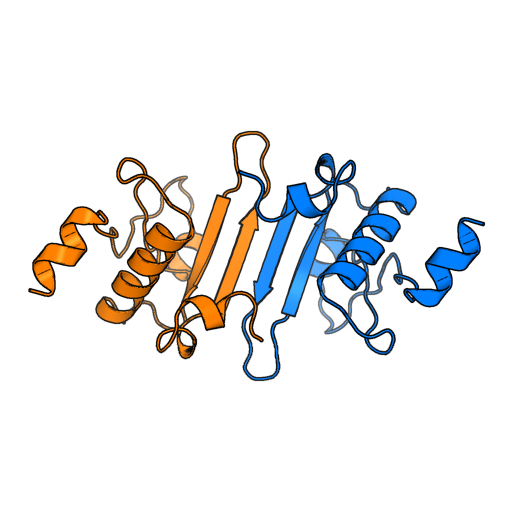16 ? 7.168 -1.475 -6.109 1 95.88 16 CYS B O 1
ATOM 860 N N . GLY B 1 17 ? 5.801 -3.268 -5.695 1 95.38 17 GLY B N 1
ATOM 861 C CA . GLY B 1 17 ? 5.051 -2.523 -4.695 1 95.38 17 GLY B CA 1
ATOM 862 C C . GLY B 1 17 ? 3.861 -3.291 -4.148 1 95.38 17 GLY B C 1
ATOM 863 O O . GLY B 1 17 ? 3.645 -4.449 -4.508 1 95.38 17 GLY B O 1
ATOM 864 N N . ALA B 1 18 ? 3.189 -2.635 -3.199 1 94.25 18 ALA B N 1
ATOM 865 C CA . ALA B 1 18 ? 1.979 -3.174 -2.584 1 94.25 18 ALA B CA 1
ATOM 866 C C . ALA B 1 18 ? 0.985 -2.061 -2.264 1 94.25 18 ALA B C 1
ATOM 868 O O . ALA B 1 18 ? 1.379 -0.915 -2.039 1 94.25 18 ALA B O 1
ATOM 869 N N . VAL B 1 19 ? -0.211 -2.385 -2.352 1 94.5 19 VAL B N 1
ATOM 870 C CA . VAL B 1 19 ? -1.294 -1.489 -1.96 1 94.5 19 VAL B CA 1
ATOM 871 C C . VAL B 1 19 ? -2.184 -2.172 -0.923 1 94.5 19 VAL B C 1
ATOM 873 O O . VAL B 1 19 ? -2.5 -3.357 -1.053 1 94.5 19 VAL B O 1
ATOM 876 N N . VAL B 1 20 ? -2.463 -1.406 0.118 1 93.31 20 VAL B N 1
ATOM 877 C CA . VAL B 1 20 ? -3.463 -1.838 1.089 1 93.31 20 VAL B CA 1
ATOM 878 C C . VAL B 1 20 ? -4.648 -0.875 1.073 1 93.31 20 VAL B C 1
ATOM 880 O O . VAL B 1 20 ? -4.477 0.332 1.261 1 93.31 20 VAL B O 1
ATOM 883 N N . ASN B 1 21 ? -5.77 -1.321 0.726 1 93.25 21 ASN B N 1
ATOM 884 C CA . ASN B 1 21 ? -7.016 -0.573 0.848 1 93.25 21 ASN B CA 1
ATOM 885 C C . ASN B 1 21 ? -7.742 -0.905 2.148 1 93.25 21 ASN B C 1
ATOM 887 O O . ASN B 1 21 ? -8.133 -2.051 2.369 1 93.25 21 ASN B O 1
ATOM 891 N N . VAL B 1 22 ? -7.867 0.085 2.977 1 91.62 22 VAL B N 1
ATOM 892 C CA . VAL B 1 22 ? -8.5 -0.105 4.277 1 91.62 22 VAL B CA 1
ATOM 893 C C . VAL B 1 22 ? -10.016 -0.068 4.129 1 91.62 22 VAL B C 1
ATOM 895 O O . VAL B 1 22 ? -10.562 0.868 3.543 1 91.62 22 VAL B O 1
ATOM 898 N N . ARG B 1 23 ? -10.633 -1.11 4.602 1 87.31 23 ARG B N 1
ATOM 899 C CA . ARG B 1 23 ? -12.078 -1.22 4.488 1 87.31 23 ARG B CA 1
ATOM 900 C C . ARG B 1 23 ? -12.695 -1.69 5.801 1 87.31 23 ARG B C 1
ATOM 902 O O . ARG B 1 23 ? -12.008 -2.277 6.641 1 87.31 23 ARG B O 1
ATOM 909 N N . GLN B 1 24 ? -13.906 -1.362 5.953 1 81.81 24 GLN B N 1
ATOM 910 C CA . GLN B 1 24 ? -14.625 -1.728 7.168 1 81.81 24 GLN B CA 1
ATOM 911 C C . GLN B 1 24 ? -14.68 -3.242 7.344 1 81.81 24 GLN B C 1
ATOM 913 O O . GLN B 1 24 ? -14.469 -3.754 8.445 1 81.81 24 GLN B O 1
ATOM 918 N N . LYS B 1 25 ? -14.836 -3.969 6.27 1 82.75 25 LYS B N 1
ATOM 919 C CA . LYS B 1 25 ? -15.016 -5.418 6.32 1 82.75 25 LYS B CA 1
ATOM 920 C C . LYS B 1 25 ? -13.672 -6.141 6.27 1 82.75 25 LYS B C 1
ATOM 922 O O . LYS B 1 25 ? -13.617 -7.367 6.332 1 82.75 25 LYS B O 1
ATOM 927 N N . GLY B 1 26 ? -12.523 -5.395 6.234 1 84.25 26 GLY B N 1
ATOM 928 C CA . GLY B 1 26 ? -11.195 -5.98 6.121 1 84.25 26 GLY B CA 1
ATOM 929 C C . GLY B 1 26 ? -10.359 -5.348 5.027 1 84.25 26 GLY B C 1
ATOM 930 O O . GLY B 1 26 ? -10.875 -4.98 3.973 1 84.25 26 GLY B O 1
ATOM 931 N N . ASP B 1 27 ? -9.141 -5.363 5.234 1 86.81 27 ASP B N 1
ATOM 932 C CA . ASP B 1 27 ? -8.227 -4.727 4.293 1 86.81 27 ASP B CA 1
ATOM 933 C C . ASP B 1 27 ? -8.055 -5.57 3.035 1 86.81 27 ASP B C 1
ATOM 935 O O . ASP B 1 27 ? -8.055 -6.801 3.104 1 86.81 27 A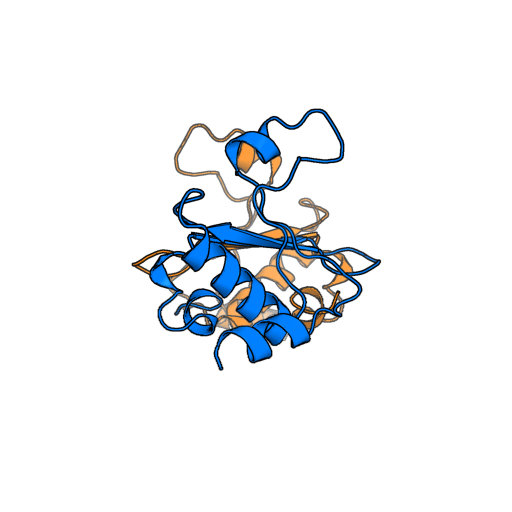SP B O 1
ATOM 939 N N . LYS B 1 28 ? -8.047 -4.934 1.937 1 90.56 28 LYS B N 1
ATOM 940 C CA . LYS B 1 28 ? -7.625 -5.551 0.686 1 90.56 28 LYS B CA 1
ATOM 941 C C . LYS B 1 28 ? -6.148 -5.281 0.413 1 90.56 28 LYS B C 1
ATOM 943 O O . LYS B 1 28 ? -5.703 -4.133 0.453 1 90.56 28 LYS B O 1
ATOM 948 N N . VAL B 1 29 ? -5.426 -6.41 0.147 1 92.19 29 VAL B N 1
ATOM 949 C CA . VAL B 1 29 ? -3.994 -6.277 -0.104 1 92.19 29 VAL B CA 1
ATOM 950 C C . VAL B 1 29 ? -3.678 -6.699 -1.537 1 92.19 29 VAL B C 1
ATOM 952 O O . VAL B 1 29 ? -4.168 -7.727 -2.008 1 92.19 29 VAL B O 1
ATOM 955 N N . SER B 1 30 ? -2.949 -5.859 -2.229 1 93.88 30 SER B N 1
ATOM 956 C CA . SER B 1 30 ? -2.455 -6.18 -3.562 1 93.88 30 SER B CA 1
ATOM 957 C C . SER B 1 30 ? -0.949 -5.961 -3.662 1 93.88 30 SER B C 1
ATOM 959 O O . SER B 1 30 ? -0.419 -4.992 -3.117 1 93.88 30 SER B O 1
ATOM 961 N N . LEU B 1 31 ? -0.341 -6.906 -4.297 1 95.06 31 LEU B N 1
ATOM 962 C CA . LEU B 1 31 ? 1.083 -6.824 -4.602 1 95.06 31 LEU B CA 1
ATOM 963 C C . LEU B 1 31 ? 1.321 -6.93 -6.105 1 95.06 31 LEU B C 1
ATOM 965 O O . LEU B 1 31 ? 0.669 -7.723 -6.789 1 95.06 31 LEU B O 1
ATOM 969 N N . TRP B 1 32 ? 2.229 -6.074 -6.652 1 96.56 32 TRP B N 1
ATOM 970 C CA . TRP B 1 32 ? 2.51 -6.191 -8.078 1 96.56 32 TRP B CA 1
ATOM 971 C C . TRP B 1 32 ? 3.992 -6.453 -8.32 1 96.56 32 TRP B C 1
ATOM 973 O O . TRP B 1 32 ? 4.844 -6.016 -7.539 1 96.56 32 TRP B O 1
ATOM 983 N N . THR B 1 33 ? 4.242 -7.199 -9.289 1 96.94 33 THR B N 1
ATOM 984 C CA . THR B 1 33 ? 5.586 -7.691 -9.562 1 96.94 33 THR B CA 1
ATOM 985 C C . THR B 1 33 ? 6.117 -7.109 -10.875 1 96.94 33 THR B C 1
ATOM 987 O O . THR B 1 33 ? 5.363 -6.512 -11.641 1 96.94 33 THR B O 1
ATOM 990 N N . ARG B 1 34 ? 7.34 -7.348 -11.125 1 96.06 34 ARG B N 1
ATOM 991 C CA . ARG B 1 34 ? 8.086 -6.695 -12.195 1 96.06 34 ARG B CA 1
ATOM 992 C C . ARG B 1 34 ? 7.766 -7.328 -13.547 1 96.06 34 ARG B C 1
ATOM 994 O O . ARG B 1 34 ? 7.762 -6.645 -14.57 1 96.06 34 ARG B O 1
ATOM 1001 N N . ASP B 1 35 ? 7.531 -8.648 -13.555 1 96.94 35 ASP B N 1
ATOM 1002 C CA . ASP B 1 35 ? 7.406 -9.398 -14.797 1 96.94 35 ASP B CA 1
ATOM 1003 C C . ASP B 1 35 ? 6.293 -10.445 -14.703 1 96.94 35 ASP B C 1
ATOM 1005 O O . ASP B 1 35 ? 6.449 -11.469 -14.031 1 96.94 35 ASP B O 1
ATOM 1009 N N . ALA B 1 36 ? 5.281 -10.219 -15.461 1 97 36 ALA B N 1
ATOM 1010 C CA . ALA B 1 36 ? 4.102 -11.078 -15.383 1 97 36 ALA B CA 1
ATOM 1011 C C . ALA B 1 36 ? 4.367 -12.438 -16.031 1 97 36 ALA B C 1
ATOM 1013 O O . ALA B 1 36 ? 3.617 -13.391 -15.805 1 97 36 ALA B O 1
ATOM 1014 N N . THR B 1 37 ? 5.332 -12.539 -16.797 1 96.88 37 THR B N 1
ATOM 1015 C CA . THR B 1 37 ? 5.578 -13.773 -17.531 1 96.88 37 THR B CA 1
ATOM 1016 C C . THR B 1 37 ? 6.371 -14.766 -16.688 1 96.88 37 THR B C 1
ATOM 1018 O O . THR B 1 37 ? 6.566 -15.914 -17.078 1 96.88 37 THR B O 1
ATOM 1021 N N . ARG B 1 38 ? 6.863 -14.367 -15.531 1 97.44 38 ARG B N 1
ATOM 1022 C CA . ARG B 1 38 ? 7.617 -15.242 -14.641 1 97.44 38 ARG B CA 1
ATOM 1023 C C . ARG B 1 38 ? 6.68 -16 -13.703 1 97.44 38 ARG B C 1
ATOM 1025 O O . ARG B 1 38 ? 6.684 -15.766 -12.492 1 97.44 38 ARG B O 1
ATOM 1032 N N . ASP B 1 39 ? 6.043 -17.047 -14.18 1 97.25 39 ASP B N 1
ATOM 1033 C CA . ASP B 1 39 ? 5.016 -17.781 -13.438 1 97.25 39 ASP B CA 1
ATOM 1034 C C . ASP B 1 39 ? 5.594 -18.422 -12.18 1 97.25 39 ASP B C 1
ATOM 1036 O O . ASP B 1 39 ? 4.938 -18.469 -11.141 1 97.25 39 ASP B O 1
ATOM 1040 N N . ASP B 1 40 ? 6.758 -18.938 -12.305 1 96.69 40 ASP B N 1
ATOM 1041 C CA . ASP B 1 40 ? 7.395 -19.594 -11.164 1 96.69 40 ASP B CA 1
ATOM 1042 C C . ASP B 1 40 ? 7.621 -18.609 -10.023 1 96.69 40 ASP B C 1
ATOM 1044 O O . ASP B 1 40 ? 7.281 -18.875 -8.875 1 96.69 40 ASP B O 1
ATOM 1048 N N . VAL B 1 41 ? 8.172 -17.391 -10.398 1 97.31 41 VAL B N 1
ATOM 1049 C CA . VAL B 1 41 ? 8.477 -16.344 -9.43 1 97.31 41 VAL B CA 1
ATOM 1050 C C . VAL B 1 41 ? 7.18 -15.805 -8.82 1 97.31 41 VAL B C 1
ATOM 1052 O O . VAL B 1 41 ? 7.051 -15.727 -7.594 1 97.31 41 VAL B O 1
ATOM 1055 N N . ASN B 1 42 ? 6.215 -15.555 -9.641 1 97.69 42 ASN B N 1
ATOM 1056 C CA . ASN B 1 42 ? 4.957 -14.977 -9.188 1 97.69 42 ASN B CA 1
ATOM 1057 C C . ASN B 1 42 ? 4.176 -15.945 -8.305 1 97.69 42 ASN B C 1
ATOM 1059 O O . ASN B 1 42 ? 3.537 -15.531 -7.332 1 97.69 42 ASN B O 1
ATOM 1063 N N . THR B 1 43 ? 4.203 -17.203 -8.625 1 96.94 43 THR B N 1
ATOM 1064 C CA . THR B 1 43 ? 3.547 -18.219 -7.801 1 96.94 43 THR B CA 1
ATOM 1065 C C . THR B 1 43 ? 4.184 -18.281 -6.414 1 96.94 43 THR B C 1
ATOM 1067 O O . THR B 1 43 ? 3.479 -18.297 -5.402 1 96.94 43 THR B O 1
ATOM 1070 N N . ARG B 1 44 ? 5.488 -18.266 -6.375 1 96 44 ARG B N 1
ATOM 1071 C CA . ARG B 1 44 ? 6.195 -18.344 -5.102 1 96 44 ARG B CA 1
ATOM 1072 C C . ARG B 1 44 ? 5.926 -17.094 -4.254 1 96 44 ARG B C 1
ATOM 1074 O O . ARG B 1 44 ? 5.719 -17.203 -3.043 1 96 44 ARG B O 1
ATOM 1081 N N . ILE B 1 45 ? 5.93 -15.969 -4.867 1 96 45 ILE B N 1
ATOM 1082 C CA . ILE B 1 45 ? 5.625 -14.734 -4.156 1 96 45 ILE B CA 1
ATOM 1083 C C . ILE B 1 45 ? 4.223 -14.812 -3.561 1 96 45 ILE B C 1
ATOM 1085 O O . ILE B 1 45 ? 4.008 -14.43 -2.406 1 96 45 ILE B O 1
ATOM 1089 N N . GLY B 1 46 ? 3.297 -15.328 -4.352 1 95.44 46 GLY B N 1
ATOM 1090 C CA . GLY B 1 46 ? 1.941 -15.516 -3.857 1 95.44 46 GLY B CA 1
ATOM 1091 C C . GLY B 1 46 ? 1.867 -16.438 -2.65 1 95.44 46 GLY B C 1
ATOM 1092 O O . GLY B 1 46 ? 1.116 -16.172 -1.709 1 95.44 46 GLY B O 1
ATOM 1093 N N . LEU B 1 47 ? 2.6 -17.469 -2.707 1 93.69 47 LEU B N 1
ATOM 1094 C CA . LEU B 1 47 ? 2.611 -18.422 -1.605 1 93.69 47 LEU B CA 1
ATOM 1095 C C . LEU B 1 47 ? 3.186 -17.797 -0.342 1 93.69 47 LEU B C 1
ATOM 1097 O O . LEU B 1 47 ? 2.666 -18.016 0.755 1 93.69 47 LEU B O 1
ATOM 1101 N N . VAL B 1 48 ? 4.27 -17.031 -0.507 1 93 48 VAL B N 1
ATOM 1102 C CA . VAL B 1 48 ? 4.852 -16.328 0.631 1 93 48 VAL B CA 1
ATOM 1103 C C . VAL B 1 48 ? 3.836 -15.352 1.207 1 93 48 VAL B C 1
ATOM 1105 O O . VAL B 1 48 ? 3.682 -15.25 2.426 1 93 48 VAL B O 1
ATOM 1108 N N . LEU B 1 49 ? 3.176 -14.664 0.337 1 92.69 49 LEU B N 1
ATOM 1109 C CA . LEU B 1 49 ? 2.172 -13.695 0.762 1 92.69 49 LEU B CA 1
ATOM 1110 C C . LEU B 1 49 ? 1.062 -14.375 1.556 1 92.69 49 LEU B C 1
ATOM 1112 O O . LEU B 1 49 ? 0.675 -13.898 2.625 1 92.69 49 LEU B O 1
ATOM 1116 N N . LYS B 1 50 ? 0.621 -15.445 1.073 1 91.44 50 LYS B N 1
ATOM 1117 C CA . LYS B 1 50 ? -0.415 -16.203 1.764 1 91.44 50 LYS B CA 1
ATOM 1118 C C . LYS B 1 50 ? 0.045 -16.625 3.158 1 91.44 50 LYS B C 1
ATOM 1120 O O . LYS B 1 50 ? -0.71 -16.5 4.125 1 91.44 50 LYS B O 1
ATOM 1125 N N . ALA B 1 51 ? 1.196 -17.062 3.219 1 89.62 51 ALA B N 1
ATOM 1126 C CA . ALA B 1 51 ? 1.745 -17.531 4.488 1 89.62 51 ALA B CA 1
ATOM 1127 C C 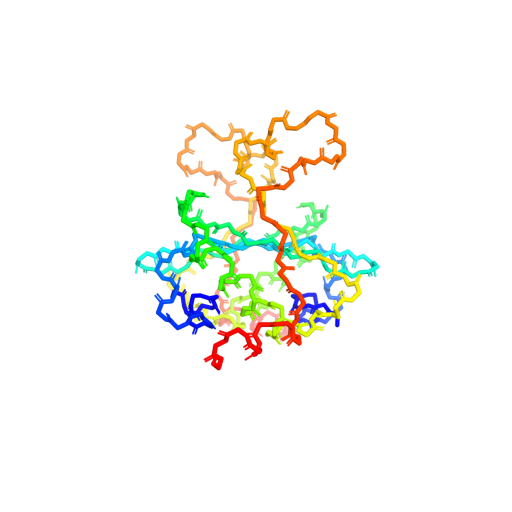. ALA B 1 51 ? 1.901 -16.391 5.477 1 89.62 51 ALA B C 1
ATOM 1129 O O . ALA B 1 51 ? 1.541 -16.516 6.648 1 89.62 51 ALA B O 1
ATOM 1130 N N . LYS B 1 52 ? 2.42 -15.281 5.008 1 87.38 52 LYS B N 1
ATOM 1131 C CA . LYS B 1 52 ? 2.723 -14.156 5.879 1 87.38 52 LYS B CA 1
ATOM 1132 C C . LYS B 1 52 ? 1.442 -13.5 6.398 1 87.38 52 LYS B C 1
ATOM 1134 O O . LYS B 1 52 ? 1.401 -13.016 7.531 1 87.38 52 LYS B O 1
ATOM 1139 N N . LEU B 1 53 ? 0.44 -13.523 5.582 1 87.75 53 LEU B N 1
ATOM 1140 C CA . LEU B 1 53 ? -0.792 -12.844 5.965 1 87.75 53 LEU B CA 1
ATOM 1141 C C . LEU B 1 53 ? -1.816 -13.836 6.504 1 87.75 53 LEU B C 1
ATOM 1143 O O . LEU B 1 53 ? -2.938 -13.453 6.852 1 87.75 53 LEU B O 1
ATOM 1147 N N . ASP B 1 54 ? -1.403 -15.023 6.543 1 88.75 54 ASP B N 1
ATOM 1148 C CA . ASP B 1 54 ? -2.256 -16.094 7.055 1 88.75 54 ASP B CA 1
ATOM 1149 C C . ASP B 1 54 ? -3.613 -16.094 6.352 1 88.75 54 ASP B C 1
ATOM 1151 O O . ASP B 1 54 ? -4.656 -16.109 7.004 1 88.75 54 ASP B O 1
ATOM 1155 N N . ILE B 1 55 ? -3.525 -16.047 5.117 1 86.81 55 ILE B N 1
ATOM 1156 C CA . ILE B 1 55 ? -4.734 -16.078 4.305 1 86.81 55 ILE B CA 1
ATOM 1157 C C . ILE B 1 55 ? -5.277 -17.516 4.262 1 86.81 55 ILE B C 1
ATOM 1159 O O . ILE B 1 55 ? -4.578 -18.438 3.846 1 86.81 55 ILE B O 1
ATOM 1163 N N . PRO B 1 56 ? -6.484 -17.578 4.672 1 88.12 56 PRO B N 1
ATOM 1164 C CA . PRO B 1 56 ? -7.059 -18.922 4.648 1 88.12 56 PRO B CA 1
ATOM 1165 C C . PRO B 1 56 ? -7.133 -19.516 3.242 1 88.12 56 PRO B C 1
ATOM 1167 O O . PRO B 1 56 ? -7.297 -18.766 2.27 1 88.12 56 PRO B O 1
ATOM 1170 N N . ASP B 1 57 ? -7.008 -20.844 3.156 1 86.62 57 ASP B N 1
ATOM 1171 C CA . ASP B 1 57 ? -7.051 -21.531 1.869 1 86.62 57 ASP B CA 1
ATOM 1172 C C . ASP B 1 57 ? -8.391 -21.312 1.175 1 86.62 57 ASP B C 1
ATOM 1174 O O . ASP B 1 57 ? -8.5 -21.469 -0.043 1 86.62 57 ASP B O 1
ATOM 1178 N N . SER B 1 58 ? -9.398 -21 1.905 1 89 58 SER B N 1
ATOM 1179 C CA . SER B 1 58 ? -10.719 -20.734 1.343 1 89 58 SER B CA 1
ATOM 1180 C C . SER B 1 58 ? -10.742 -19.438 0.542 1 89 58 SER B C 1
ATOM 1182 O O . SER B 1 58 ? -11.633 -19.234 -0.278 1 89 58 SER B O 1
ATOM 1184 N N . GLU B 1 59 ? -9.789 -18.609 0.794 1 87.56 59 GLU B N 1
ATOM 1185 C CA . GLU B 1 59 ? -9.672 -17.344 0.052 1 87.56 59 GLU B CA 1
ATOM 1186 C C . GLU B 1 59 ? -8.609 -17.453 -1.038 1 87.56 59 GLU B C 1
ATOM 1188 O O . GLU B 1 59 ? -7.418 -17.562 -0.741 1 87.56 59 GLU B O 1
ATOM 1193 N N . PRO B 1 60 ? -9.07 -17.484 -2.234 1 89.62 60 PRO B N 1
ATOM 1194 C CA . PRO B 1 60 ? -8.094 -17.609 -3.312 1 89.62 60 PRO B CA 1
ATOM 1195 C C . PRO B 1 60 ? -7.266 -16.344 -3.51 1 89.62 60 PRO B C 1
ATOM 1197 O O . PRO B 1 60 ? -7.758 -15.227 -3.277 1 89.62 60 PRO B O 1
ATOM 1200 N N . LEU B 1 61 ? -6.086 -16.625 -3.875 1 94.38 61 LEU B N 1
ATOM 1201 C CA . LEU B 1 61 ? -5.199 -15.555 -4.332 1 94.38 61 LEU B CA 1
ATOM 1202 C C . LEU B 1 61 ? -4.926 -15.68 -5.828 1 94.38 61 LEU B C 1
ATOM 1204 O O . LEU B 1 61 ? -4.625 -16.766 -6.32 1 94.38 61 LEU B O 1
ATOM 1208 N N . ARG B 1 62 ? -5.105 -14.547 -6.441 1 95.25 62 ARG B N 1
ATOM 1209 C CA . ARG B 1 62 ? -4.98 -14.531 -7.898 1 95.25 62 ARG B CA 1
ATOM 1210 C C . ARG B 1 62 ? -3.895 -13.562 -8.344 1 95.25 62 ARG B C 1
ATOM 1212 O O . ARG B 1 62 ? -3.672 -12.531 -7.703 1 95.25 62 ARG B O 1
ATOM 1219 N N . TYR B 1 63 ? -3.279 -13.977 -9.43 1 96.88 63 TYR B N 1
ATOM 1220 C CA . TYR B 1 63 ? -2.328 -13.102 -10.102 1 96.88 63 TYR B CA 1
ATOM 1221 C C . TYR B 1 63 ? -2.895 -12.578 -11.414 1 96.88 63 TYR B C 1
ATOM 1223 O O . TYR B 1 63 ? -3.256 -13.367 -12.297 1 96.88 63 TYR B O 1
ATOM 1231 N N . GLU B 1 64 ? -3.014 -11.25 -11.414 1 96.75 64 GLU B N 1
ATOM 1232 C CA . GLU B 1 64 ? -3.533 -10.586 -12.609 1 96.75 64 GLU B CA 1
ATOM 1233 C C . GLU B 1 64 ? -2.455 -9.75 -13.289 1 96.75 64 GLU B C 1
ATOM 1235 O O . GLU B 1 64 ? -1.625 -9.133 -12.609 1 96.75 64 GLU B O 1
ATOM 1240 N N . VAL B 1 65 ? -2.496 -9.789 -14.664 1 95.38 65 VAL B N 1
ATOM 1241 C CA . VAL B 1 65 ? -1.599 -8.906 -15.406 1 95.38 65 VAL B CA 1
ATOM 1242 C C . VAL B 1 65 ? -2.078 -7.465 -15.297 1 95.38 65 VAL B C 1
ATOM 1244 O O . VAL B 1 65 ? -3.258 -7.176 -15.508 1 95.38 65 VAL B O 1
ATOM 1247 N N . HIS B 1 66 ? -1.115 -6.633 -14.961 1 91.94 66 HIS B N 1
ATOM 1248 C CA . HIS B 1 66 ? -1.456 -5.242 -14.672 1 91.94 66 HIS B CA 1
ATOM 1249 C C . HIS B 1 66 ? -2.229 -4.613 -15.828 1 91.94 66 HIS B C 1
ATOM 1251 O O . HIS B 1 66 ? -3.236 -3.936 -15.609 1 91.94 66 HIS B O 1
ATOM 1257 N N . LYS B 1 67 ? -1.765 -4.805 -17 1 90.94 67 LYS B N 1
ATOM 1258 C CA . LYS B 1 67 ? -2.422 -4.234 -18.172 1 90.94 67 LYS B CA 1
ATOM 1259 C C . LYS B 1 67 ? -3.881 -4.676 -18.25 1 90.94 67 LYS B C 1
ATOM 1261 O O . LYS B 1 67 ? -4.754 -3.885 -18.625 1 90.94 67 LYS B O 1
ATOM 1266 N N . ASP B 1 68 ? -4.145 -5.855 -17.922 1 91.12 68 ASP B N 1
ATOM 1267 C CA . ASP B 1 68 ? -5.5 -6.387 -17.969 1 91.12 68 ASP B CA 1
ATOM 1268 C C . ASP B 1 68 ? -6.363 -5.797 -16.844 1 91.12 68 ASP B C 1
ATOM 1270 O O . ASP B 1 68 ? -7.535 -5.488 -17.062 1 91.12 68 ASP B O 1
ATOM 1274 N N . SER B 1 69 ? -5.75 -5.617 -15.656 1 90.12 69 SER B N 1
ATOM 1275 C CA . SER B 1 69 ? -6.473 -5.117 -14.492 1 90.12 69 SER B CA 1
ATOM 1276 C C . SER B 1 69 ? -6.793 -3.631 -14.633 1 90.12 69 SER B C 1
ATOM 1278 O O . SER B 1 69 ? -7.848 -3.172 -14.188 1 90.12 69 SER B O 1
ATOM 1280 N N . SER B 1 70 ? -5.93 -2.965 -15.281 1 87.81 70 SER B N 1
ATOM 1281 C CA . SER B 1 70 ? -6.082 -1.517 -15.359 1 87.81 70 SER B CA 1
ATOM 1282 C C . SER B 1 70 ? -7.125 -1.128 -16.406 1 87.81 70 SER B C 1
ATOM 1284 O O . SER B 1 70 ? -7.672 -0.023 -16.359 1 87.81 70 SER B O 1
ATOM 1286 N N . VAL B 1 71 ? -7.398 -1.925 -17.359 1 88.06 71 VAL B N 1
ATOM 1287 C CA . VAL B 1 71 ? -8.328 -1.593 -18.438 1 88.06 71 VAL B CA 1
ATOM 1288 C C . VAL B 1 71 ? -9.633 -2.375 -18.25 1 88.06 71 VAL B C 1
ATOM 1290 O O . VAL B 1 71 ? -10.484 -2.391 -19.141 1 88.06 71 VAL B O 1
ATOM 1293 N N . ARG B 1 72 ? -9.648 -2.924 -17.094 1 84.19 72 ARG B N 1
ATOM 1294 C CA . ARG B 1 72 ? -10.773 -3.83 -16.891 1 84.19 72 ARG B CA 1
ATOM 1295 C C . ARG B 1 72 ? -12.102 -3.074 -16.906 1 84.19 72 ARG B C 1
ATOM 1297 O O . ARG B 1 72 ? -12.188 -1.946 -16.422 1 84.19 72 ARG B O 1
ATOM 1304 N N . THR B 1 73 ? -12.977 -3.656 -17.641 1 84.81 73 THR B N 1
ATOM 1305 C CA . THR B 1 73 ? -14.312 -3.094 -17.766 1 84.81 73 THR B CA 1
ATOM 1306 C C . THR B 1 73 ? -15.312 -3.877 -16.922 1 84.81 73 THR B C 1
ATOM 1308 O O . THR B 1 73 ? -16.438 -3.428 -16.703 1 84.81 73 THR B O 1
ATOM 1311 N N . SER B 1 74 ? -14.93 -5.051 -16.531 1 84.38 74 SER B N 1
ATOM 1312 C CA . SER B 1 74 ? -15.758 -5.891 -15.664 1 84.38 74 SER B CA 1
ATOM 1313 C C . SER B 1 74 ? -15.172 -5.965 -14.258 1 84.38 74 SER B C 1
ATOM 1315 O O . SER B 1 74 ? -14.039 -5.543 -14.023 1 84.38 74 SER B O 1
ATOM 1317 N N . SER B 1 75 ? -15.992 -6.484 -13.375 1 83.94 75 SER B N 1
ATOM 1318 C CA . SER B 1 75 ? -15.578 -6.574 -11.977 1 83.94 75 SER B CA 1
ATOM 1319 C C . SER B 1 75 ? -14.461 -7.598 -11.797 1 83.94 75 SER B C 1
ATOM 1321 O O . SER B 1 75 ? -13.664 -7.492 -10.867 1 83.94 75 SER B O 1
ATOM 1323 N N . MET B 1 76 ? -14.469 -8.469 -12.852 1 84.5 76 MET B N 1
ATOM 1324 C CA . MET B 1 76 ? -13.484 -9.539 -12.695 1 84.5 76 MET B CA 1
ATOM 1325 C C . MET B 1 76 ? -12.477 -9.523 -13.844 1 84.5 76 MET B C 1
ATOM 1327 O O . MET B 1 76 ? -12.844 -9.305 -15 1 84.5 76 MET B O 1
ATOM 1331 N N . VAL B 1 77 ? -11.266 -9.656 -13.531 1 90.5 77 VAL B N 1
ATOM 1332 C CA . VAL B 1 77 ? -10.188 -9.859 -14.492 1 90.5 77 VAL B CA 1
ATOM 1333 C C . VAL B 1 77 ? -9.734 -11.32 -14.461 1 90.5 77 VAL B C 1
ATOM 1335 O O . VAL B 1 77 ? -9.594 -11.906 -13.391 1 90.5 77 VAL B O 1
ATOM 1338 N N . LYS B 1 78 ? -9.672 -11.977 -15.68 1 91.88 78 LYS B N 1
ATOM 1339 C CA . LYS B 1 78 ? -9.156 -13.336 -15.719 1 91.88 78 LYS B CA 1
ATOM 1340 C C . LYS B 1 78 ? -7.734 -13.406 -15.18 1 91.88 78 LYS B C 1
ATOM 1342 O O . LYS B 1 78 ? -6.824 -12.781 -15.727 1 91.88 78 LYS B O 1
ATOM 1347 N N . PRO B 1 79 ? -7.555 -14.211 -14.148 1 95.12 79 PRO B N 1
ATOM 1348 C CA . PRO B 1 79 ? -6.207 -14.273 -13.578 1 95.12 79 PRO B CA 1
ATOM 1349 C C . PRO B 1 79 ? -5.238 -15.07 -14.453 1 95.12 79 PRO B C 1
ATOM 1351 O O . PRO B 1 79 ? -5.633 -16.062 -15.078 1 95.12 79 PRO B O 1
ATOM 1354 N N . ARG B 1 80 ? -4.047 -14.648 -14.5 1 96.62 80 ARG B N 1
ATOM 1355 C CA . ARG B 1 80 ? -2.998 -15.406 -15.18 1 96.62 80 ARG B CA 1
ATOM 1356 C C . ARG B 1 80 ? -2.629 -16.656 -14.383 1 96.62 80 ARG B C 1
ATOM 1358 O O . ARG B 1 80 ? -2.369 -17.719 -14.961 1 96.62 80 ARG B O 1
ATOM 1365 N N . ILE B 1 81 ? -2.584 -16.5 -13.07 1 96.62 81 ILE B N 1
ATOM 1366 C CA . ILE B 1 81 ? -2.26 -17.609 -12.172 1 96.62 81 ILE B CA 1
ATOM 1367 C C . ILE B 1 81 ? -3.27 -17.656 -11.031 1 96.62 81 ILE B C 1
ATOM 1369 O O . ILE B 1 81 ? -3.664 -16.609 -10.492 1 96.62 81 ILE B O 1
ATOM 1373 N N . MET B 1 82 ? -3.662 -18.797 -10.727 1 95.88 82 MET B N 1
ATOM 1374 C CA . MET B 1 82 ? -4.297 -19.062 -9.438 1 95.88 82 MET B CA 1
ATOM 1375 C C . MET B 1 82 ? -3.287 -19.625 -8.438 1 95.88 82 MET B C 1
ATOM 1377 O O . MET B 1 82 ? -2.73 -20.703 -8.656 1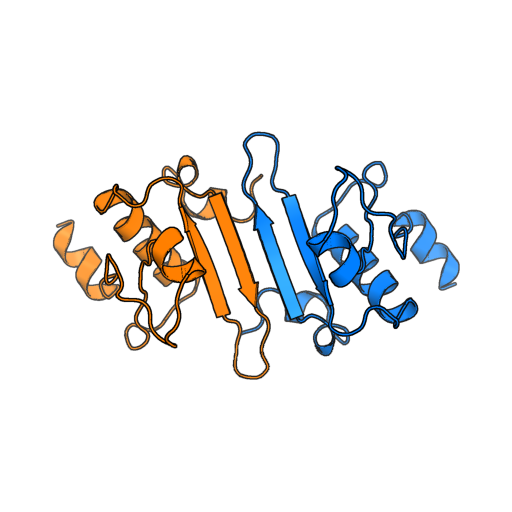 95.88 82 MET B O 1
ATOM 1381 N N . ILE B 1 83 ? -3.086 -18.922 -7.398 1 95.94 83 ILE B N 1
ATOM 1382 C CA . ILE B 1 83 ? -2.094 -19.359 -6.422 1 95.94 83 ILE B CA 1
ATOM 1383 C C . ILE B 1 83 ? -2.625 -20.562 -5.656 1 95.94 83 ILE B C 1
ATOM 1385 O O . ILE B 1 83 ? -3.734 -20.531 -5.121 1 95.94 83 ILE B O 1
ATOM 1389 N N . PRO B 1 84 ? -1.795 -21.562 -5.59 1 91.62 84 PRO B N 1
ATOM 1390 C CA . PRO B 1 84 ? -2.275 -22.781 -4.93 1 91.62 84 PRO B CA 1
ATOM 1391 C C . PRO B 1 84 ? -2.469 -22.609 -3.428 1 91.62 84 PRO B C 1
ATOM 1393 O O . PRO B 1 84 ? -1.967 -21.641 -2.848 1 91.62 84 PRO B O 1
ATOM 1396 N N . ASN B 1 85 ? -3.191 -23.484 -2.846 1 84.38 85 ASN B N 1
ATOM 1397 C CA . ASN B 1 85 ? -3.369 -23.484 -1.398 1 84.38 85 ASN B CA 1
ATOM 1398 C C . ASN B 1 85 ? -2.084 -23.875 -0.675 1 84.38 85 ASN B C 1
ATOM 1400 O O . ASN B 1 85 ? -1.205 -24.516 -1.262 1 84.38 85 ASN B O 1
ATOM 1404 N N . LYS B 1 86 ? -1.83 -23.422 0.498 1 73.69 86 LYS B N 1
ATOM 1405 C CA . LYS B 1 86 ? -0.635 -23.656 1.307 1 73.69 86 LYS B CA 1
ATOM 1406 C C . LYS B 1 86 ? -0.327 -25.141 1.43 1 73.69 86 LYS B C 1
ATOM 1408 O O . LYS B 1 86 ? 0.839 -25.547 1.429 1 73.69 86 LYS B O 1
ATOM 1413 N N . GLU B 1 87 ? -1.243 -25.875 1.688 1 62.59 87 GLU B N 1
ATOM 1414 C CA . GLU B 1 87 ? -1.046 -27.312 1.83 1 62.59 87 GLU B CA 1
ATOM 1415 C C . GLU B 1 87 ? -0.506 -27.922 0.541 1 62.59 87 GLU B C 1
ATOM 1417 O O . GLU B 1 87 ? 0.338 -28.828 0.581 1 62.59 87 GLU B O 1
ATOM 1422 N N . ALA B 1 88 ? -0.953 -27.422 -0.506 1 55.44 88 ALA B N 1
ATOM 1423 C CA . ALA B 1 88 ? -0.531 -27.984 -1.781 1 55.44 88 ALA B CA 1
ATOM 1424 C C . ALA B 1 88 ? 0.93 -27.656 -2.074 1 55.44 88 ALA B C 1
ATOM 1426 O O . ALA B 1 88 ? 1.619 -28.422 -2.756 1 55.44 88 ALA B O 1
ATOM 1427 N N . ALA B 1 89 ? 1.479 -26.594 -1.706 1 55.12 89 ALA B N 1
ATOM 1428 C CA . ALA B 1 89 ? 2.832 -26.172 -2.051 1 55.12 89 ALA B CA 1
ATOM 1429 C C . ALA B 1 89 ? 3.875 -27.031 -1.344 1 55.12 89 ALA B C 1
ATOM 1431 O O . ALA B 1 89 ? 4.961 -27.281 -1.88 1 55.12 89 ALA B O 1
ATOM 1432 N N . VAL B 1 90 ? 3.67 -27.375 -0.12 1 50.16 90 VAL B N 1
ATOM 1433 C CA . VAL B 1 90 ? 4.605 -28.219 0.609 1 50.16 90 VAL B CA 1
ATOM 1434 C C . VAL B 1 90 ? 4.777 -29.547 -0.124 1 50.16 90 VAL B C 1
ATOM 1436 O O . VAL B 1 90 ? 5.875 -30.109 -0.161 1 50.16 90 VAL B O 1
ATOM 1439 N N . THR B 1 91 ? 3.844 -30 -0.624 1 46.72 91 THR B N 1
ATOM 1440 C CA . THR B 1 91 ? 3.928 -31.359 -1.179 1 46.72 91 THR B CA 1
ATOM 1441 C C . THR B 1 91 ? 4.68 -31.344 -2.506 1 46.72 91 THR B C 1
ATOM 1443 O O . THR B 1 91 ? 5.379 -32.312 -2.836 1 46.72 91 THR B O 1
ATOM 1446 N N . ALA B 1 92 ? 4.691 -30.25 -3.26 1 48.5 92 ALA B N 1
ATOM 1447 C CA . ALA B 1 92 ? 5.402 -30.312 -4.531 1 48.5 92 ALA B CA 1
ATOM 1448 C C . ALA B 1 92 ? 6.914 -30.219 -4.324 1 48.5 92 ALA B C 1
ATOM 1450 O O . ALA B 1 92 ? 7.695 -30.531 -5.223 1 48.5 92 ALA B O 1
ATOM 1451 N N . ALA B 1 93 ? 7.355 -29.562 -3.322 1 47.25 93 ALA B N 1
ATOM 1452 C CA . ALA B 1 93 ? 8.797 -29.453 -3.088 1 47.25 93 ALA B CA 1
ATOM 1453 C C . ALA B 1 93 ? 9.367 -30.766 -2.541 1 47.25 93 ALA B C 1
ATOM 1455 O O . ALA B 1 93 ? 10.578 -30.906 -2.41 1 47.25 93 ALA B O 1
ATOM 1456 N N . ARG B 1 94 ? 8.617 -31.641 -2.232 1 38.47 94 ARG B N 1
ATOM 1457 C CA . ARG B 1 94 ? 9.234 -32.906 -1.848 1 38.47 94 ARG B CA 1
ATOM 1458 C C . ARG B 1 94 ? 9.562 -33.75 -3.074 1 38.47 94 ARG B C 1
ATOM 1460 O O . ARG B 1 94 ? 8.836 -33.75 -4.066 1 38.47 94 ARG B O 1
#

InterPro domains:
  IPR001040 Translation Initiation factor eIF- 4e [PF01652] (1-76)
  IPR001040 Translation Initiation factor eIF- 4e [PTHR11960] (1-70)
  IPR023398 Translation Initiation factor eIF- 4e-like [G3DSA:3.30.760.10] (1-83)
  IPR023398 Translation Initiation factor eIF- 4e-like [SSF55418] (1-81)

Radius of gyration: 18.62 Å; Cα contacts (8 Å, |Δi|>4): 245; chains: 2; bounding box: 33×55×45 Å

Secondary structure (DSSP, 8-state):
--TTGGGGGGGGGGEEEEEEE--TT--EEEEEES-TT-HHHHHHHHHHHHHHHT--TTS-EEE--HHHHHT--SS----SEEEPPHHHHHHHT-/-TTTGGGGGGGGGGEEEEEEE--TT--EEEEEES-TT-HHHHHHHHHHHHHHHT--TTS-EEE--HHHHHT--SS----SEEEPPHHHHHHHT-

Foldseek 3Di:
DQPPLVLLPVLSVFWDDKDWDDDPVDIDIDTDGNDLVPVVSVLSVVLSVCVVVVPAQVDKDFAQDPVQVVPPPDPDGDGPDIHHGNVVVVVVVD/DCDPLVLLPVLSVFWDDKDWDDDPVDIDIDTDGNDLVPCVSVLSVVLSVCVVVVPAQVDKDFAQDPVQVVPPPDPDGDGPDIHHGNVVVVVVVD